Protein AF-A0A381WKK5-F1 (afdb_monomer_lite)

InterPro domains:
  IPR011834 Alpha-glucan phosphorylase [TIGR02094] (1-290)
  IPR052182 Glycogen_Maltodextrin_Phosphorylase [PTHR42655] (1-289)

Secondary structure (DSSP, 8-state):
--EEEE--SS-S-EEEE-TT--EEEE-PPP--TTTSEEEEEEEEEEETTEEEEEEEEEEEEE-TTS-EEEEEEEE--STTS-HHHHGGGTSTT-S-HHHHHHHHHHHHHHHHHHHHHTT-TT---EEEESGGGTTHHHHHHHHTTT-HHHHHHHEEEE----SGGGS-EEEHHHHHHHHTTSS-TT---HHHHHHSEEEHHHHHHHT-SEEEESSHHHHHHHHHH-TTS-EEE------HHHHS-HHHHHHHHHH-TTTTT-GGGGGGGGGS-HHHHHHHHHHHHHHHHT-

Organism: NCBI:txid408172

Sequence (291 aa):
MCAITLLYREGYFKQRIDEEGIQTETYPRFDPYPLLKKLDVRFTLRLRARDVWIQVYRFDYVGHGGHAVPIYFLDTDVEENIKDDRIISQRLYSGNKDHRILQEAILGFGGTKLLDELGQNDIKKYHMNEGHCSFLVLNLLEKFNNDIEKVKSLCHFTTHTPVPAGHDHFSENRVKKLLRGLLPEDLKLPSLVQNGRLHMTELGLYFSRTANGVSALHGDVAQDQFPWSNIDFITNGVHHSYWMGSPFKRVYDQYIPDWRTNPESLLRIDDIADDVIWNAHQERKRYLLGY

Foldseek 3Di:
DAAEAAQAQQEAWDWDADPVRDIDTHRHGDDCPPQWAWDPDKDWACWQNDTQIWTKIWHWDQAPVRDTHIYIHIASLDPVDDPVSRCLRHYDPDDDLLSLLSVLCCQQVVVVVVCVSVVVPPQQADEAEALSNLLVLLVVCVVVVNPLVVQQRRYEYEDADLDPVPWDKDQLVSNCNTNVPSDDPPDDFPCCVPPNMDTRRSSRQSSHNAYEYQDQVRQVSVCVVCVVGRYYYDHDDDQCVVPDDPLVVVVCVVVPVCCNPDVVSCVCVVVDDPVSVVVSVVVVVVVVVVD

Radius of gyration: 22.37 Å; chains: 1; bounding box: 53×46×57 Å

Structure (mmCIF, N/CA/C/O backbone):
data_AF-A0A381WKK5-F1
#
_entry.id   AF-A0A381WKK5-F1
#
loop_
_atom_site.group_PDB
_atom_site.id
_atom_site.type_symbol
_atom_site.label_atom_id
_atom_site.label_alt_id
_atom_site.label_comp_id
_atom_site.label_asym_id
_atom_site.label_entity_id
_atom_site.label_seq_id
_atom_site.pdbx_PDB_ins_code
_atom_site.Cartn_x
_atom_site.Cartn_y
_atom_site.Cartn_z
_atom_site.occupancy
_atom_site.B_iso_or_equiv
_atom_site.auth_seq_id
_atom_site.auth_comp_id
_atom_site.auth_asym_id
_atom_site.auth_atom_id
_atom_site.pdbx_PDB_model_num
ATOM 1 N N . MET A 1 1 ? 8.423 -5.204 12.051 1.00 91.75 1 MET A N 1
ATOM 2 C CA . MET A 1 1 ? 7.580 -4.897 10.874 1.00 91.75 1 MET A CA 1
ATOM 3 C C . MET A 1 1 ? 7.760 -3.427 10.544 1.00 91.75 1 MET A C 1
ATOM 5 O O . MET A 1 1 ? 7.877 -2.643 11.474 1.00 91.75 1 MET A O 1
ATOM 9 N N . CYS A 1 2 ? 7.799 -3.064 9.268 1.00 96.38 2 CYS A N 1
ATOM 10 C CA . CYS A 1 2 ? 7.767 -1.679 8.801 1.00 96.38 2 CYS A CA 1
ATOM 11 C C . CYS A 1 2 ? 6.865 -1.593 7.568 1.00 96.38 2 CYS A C 1
ATOM 13 O O . CYS A 1 2 ? 6.675 -2.601 6.887 1.00 96.38 2 CYS A O 1
ATOM 15 N N . ALA A 1 3 ? 6.342 -0.407 7.274 1.00 98.00 3 ALA A N 1
ATOM 16 C CA . ALA A 1 3 ? 5.600 -0.141 6.045 1.00 98.00 3 ALA A CA 1
ATOM 17 C C . ALA A 1 3 ? 6.361 0.862 5.175 1.00 98.00 3 ALA A C 1
ATOM 19 O O . ALA A 1 3 ? 7.076 1.719 5.694 1.00 98.00 3 ALA A O 1
ATOM 20 N N . ILE A 1 4 ? 6.206 0.753 3.858 1.00 98.62 4 ILE A N 1
ATOM 21 C CA . ILE A 1 4 ? 6.798 1.669 2.882 1.00 98.62 4 ILE A CA 1
ATOM 22 C C . ILE A 1 4 ? 5.702 2.071 1.900 1.00 98.62 4 ILE A C 1
ATOM 24 O O . ILE A 1 4 ? 4.943 1.224 1.438 1.00 98.62 4 ILE A O 1
ATOM 28 N N . THR A 1 5 ? 5.605 3.361 1.602 1.00 98.38 5 THR A N 1
ATOM 29 C CA . THR A 1 5 ? 4.637 3.915 0.651 1.00 98.38 5 THR A CA 1
ATOM 30 C C . THR A 1 5 ? 5.205 5.157 -0.040 1.00 98.38 5 THR A C 1
ATOM 32 O O . THR A 1 5 ? 6.283 5.635 0.315 1.00 98.38 5 THR A O 1
ATOM 35 N N . LEU A 1 6 ? 4.495 5.695 -1.030 1.00 98.38 6 LEU A N 1
ATOM 36 C CA . LEU A 1 6 ? 4.815 6.995 -1.623 1.00 98.38 6 LEU A CA 1
ATOM 37 C C . LEU A 1 6 ? 4.246 8.134 -0.766 1.00 98.38 6 LEU A C 1
ATOM 39 O O . LEU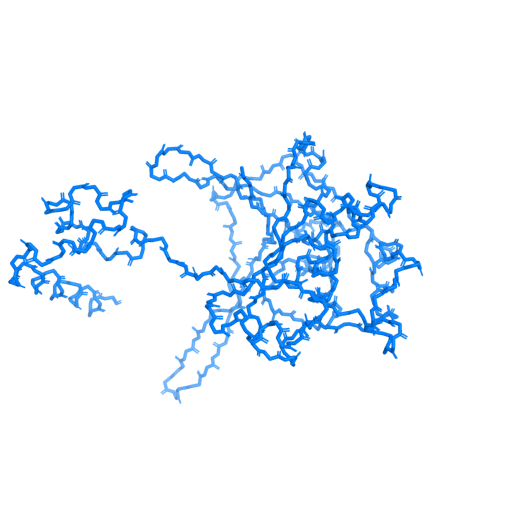 A 1 6 ? 3.156 8.020 -0.199 1.00 98.38 6 LEU A O 1
ATOM 43 N N . LEU A 1 7 ? 4.958 9.260 -0.699 1.00 98.19 7 LEU A N 1
ATOM 44 C CA . LEU A 1 7 ? 4.451 10.485 -0.083 1.00 98.19 7 LEU A CA 1
ATOM 45 C C . LEU A 1 7 ? 3.597 11.277 -1.079 1.00 98.19 7 LEU A C 1
ATOM 47 O O . LEU A 1 7 ? 4.102 12.197 -1.713 1.00 98.19 7 LEU A O 1
ATOM 51 N N . TYR A 1 8 ? 2.306 10.960 -1.192 1.00 97.62 8 TYR A N 1
ATOM 52 C CA . TYR A 1 8 ? 1.396 11.721 -2.054 1.00 97.62 8 TYR A CA 1
ATOM 53 C C . TYR A 1 8 ? 1.145 13.135 -1.526 1.00 97.62 8 TYR A C 1
ATOM 55 O O . TYR A 1 8 ? 0.354 13.332 -0.603 1.00 97.62 8 TYR A O 1
ATOM 63 N N . ARG A 1 9 ? 1.800 14.129 -2.134 1.00 95.25 9 ARG A N 1
ATOM 64 C CA . ARG A 1 9 ? 1.702 15.540 -1.727 1.00 95.25 9 ARG A CA 1
ATOM 65 C C . ARG A 1 9 ? 0.321 16.152 -1.937 1.00 95.25 9 ARG A C 1
ATOM 67 O O . ARG A 1 9 ? 0.022 17.119 -1.264 1.00 95.25 9 ARG A O 1
ATOM 74 N N . GLU A 1 10 ? -0.513 15.639 -2.829 1.00 96.25 10 GLU A N 1
ATOM 75 C CA . GLU A 1 10 ? -1.844 16.192 -3.142 1.00 96.25 10 GLU A CA 1
ATOM 76 C C . GLU A 1 10 ? -2.980 15.177 -2.932 1.00 96.25 10 GLU A C 1
ATOM 78 O O . GLU A 1 10 ? -4.141 15.467 -3.221 1.00 96.25 10 GLU A O 1
ATOM 83 N N . GLY A 1 11 ? -2.666 13.989 -2.401 1.00 94.75 11 GLY A N 1
ATOM 84 C CA . GLY A 1 11 ? -3.645 12.920 -2.201 1.00 94.75 11 GLY A CA 1
ATOM 85 C C . GLY A 1 11 ? -4.326 12.502 -3.509 1.00 94.75 11 GLY A C 1
ATOM 86 O O . GLY A 1 11 ? -3.672 12.437 -4.551 1.00 94.75 11 GLY A O 1
ATOM 87 N N . TYR A 1 12 ? -5.624 12.185 -3.438 1.00 94.44 12 TYR A N 1
ATOM 88 C CA . TYR A 1 12 ? -6.448 11.904 -4.619 1.00 94.44 12 TYR A CA 1
ATOM 89 C C . TYR A 1 12 ? -7.045 13.203 -5.171 1.00 94.44 12 TYR A C 1
ATOM 91 O O . TYR A 1 12 ? -6.512 13.758 -6.122 1.00 94.44 12 TYR A O 1
ATOM 99 N N . PHE A 1 13 ? -8.085 13.730 -4.527 1.00 94.81 13 PHE A N 1
ATOM 100 C CA . PHE A 1 13 ? -8.564 15.104 -4.679 1.00 94.81 13 PHE A CA 1
ATOM 101 C C . PHE A 1 13 ? -9.466 15.461 -3.491 1.00 94.81 13 PHE A C 1
ATOM 103 O O . PHE A 1 13 ? -9.978 14.584 -2.790 1.00 94.81 13 PHE A O 1
ATOM 110 N N . LYS A 1 14 ? -9.693 16.757 -3.270 1.00 95.62 14 LYS A N 1
ATOM 111 C CA . LYS A 1 14 ? -10.758 17.265 -2.404 1.00 95.62 14 LYS A CA 1
ATOM 112 C C . LYS A 1 14 ? -11.977 17.591 -3.261 1.00 95.62 14 LYS A C 1
ATOM 114 O O . LYS A 1 14 ? -11.916 18.467 -4.127 1.00 95.62 14 LYS A O 1
ATOM 119 N N . GLN A 1 15 ? -13.062 16.873 -2.992 1.00 97.06 15 GLN A N 1
ATOM 120 C CA . GLN A 1 15 ? -14.348 17.036 -3.659 1.00 97.06 15 GLN A CA 1
ATOM 121 C C . GLN A 1 15 ? -15.040 18.314 -3.172 1.00 97.06 15 GLN A C 1
ATOM 123 O O . GLN A 1 15 ? -15.083 18.590 -1.970 1.00 97.06 15 GLN A O 1
ATOM 128 N N . ARG A 1 16 ? -15.609 19.071 -4.106 1.00 97.00 16 ARG A N 1
ATOM 129 C CA . ARG A 1 16 ? -16.586 20.128 -3.842 1.00 97.00 16 ARG A CA 1
ATOM 130 C C . ARG A 1 16 ? -17.806 19.875 -4.716 1.00 97.00 16 ARG A C 1
ATOM 132 O O . ARG A 1 16 ? -17.651 19.569 -5.891 1.00 97.00 16 ARG A O 1
ATOM 139 N N . ILE A 1 17 ? -18.989 20.020 -4.139 1.00 97.50 17 ILE A N 1
ATOM 140 C CA . ILE A 1 17 ? -20.267 19.968 -4.850 1.00 97.50 17 ILE A CA 1
ATOM 141 C C . ILE A 1 17 ? -20.889 21.357 -4.703 1.00 97.50 17 ILE A C 1
ATOM 143 O O . ILE A 1 17 ? -20.914 21.886 -3.589 1.00 97.50 17 ILE A O 1
ATOM 147 N N . ASP A 1 18 ? -21.265 21.986 -5.813 1.00 96.56 18 ASP A N 1
ATOM 148 C CA . ASP A 1 18 ? -21.942 23.288 -5.806 1.00 96.56 18 ASP A CA 1
ATOM 149 C C . ASP A 1 18 ? -23.468 23.157 -5.660 1.00 96.56 18 ASP A C 1
ATOM 151 O O . ASP A 1 18 ? -23.998 22.071 -5.415 1.00 96.56 18 ASP A O 1
ATOM 155 N N . GLU A 1 19 ? -24.171 24.289 -5.725 1.00 97.31 19 GLU A N 1
ATOM 156 C CA . GLU A 1 19 ? -25.619 24.375 -5.500 1.00 97.31 19 GLU A CA 1
ATOM 157 C C . GLU A 1 19 ? -26.415 23.646 -6.594 1.00 97.31 19 GLU A C 1
ATOM 159 O O . GLU A 1 19 ? -27.510 23.143 -6.341 1.00 97.31 19 GLU A O 1
ATOM 164 N N . GLU A 1 20 ? -25.836 23.519 -7.787 1.00 97.31 20 GLU A N 1
ATOM 165 C CA . GLU A 1 20 ? -26.371 22.779 -8.925 1.00 97.31 20 GLU A CA 1
ATOM 166 C C . GLU A 1 20 ? -26.065 21.272 -8.862 1.00 97.31 20 GLU A C 1
ATOM 168 O O . GLU A 1 20 ? -26.514 20.507 -9.720 1.00 97.31 20 GLU A O 1
ATOM 173 N N . GLY A 1 21 ? -25.317 20.821 -7.849 1.00 97.06 21 GLY A N 1
ATOM 174 C CA . GLY A 1 21 ? -24.917 19.425 -7.690 1.00 97.06 21 GLY A CA 1
ATOM 175 C C . GLY A 1 21 ? -23.733 19.018 -8.570 1.00 97.06 21 GLY A C 1
ATOM 176 O O . GLY A 1 21 ? -23.464 17.823 -8.720 1.00 97.06 21 GLY A O 1
ATOM 177 N N . ILE A 1 22 ? -23.011 19.976 -9.155 1.00 97.69 22 ILE A N 1
ATOM 178 C CA . ILE A 1 22 ? -21.847 19.712 -9.994 1.00 97.69 22 ILE A CA 1
ATOM 179 C C . ILE A 1 22 ? -20.621 19.479 -9.116 1.00 97.69 22 ILE A C 1
ATOM 181 O O . ILE A 1 22 ? -20.249 20.282 -8.256 1.00 97.69 22 ILE A O 1
ATOM 185 N N . GLN A 1 23 ? -19.955 18.350 -9.358 1.00 98.00 23 GLN A N 1
ATOM 186 C CA . GLN A 1 23 ? -18.691 18.037 -8.710 1.00 98.00 23 GLN A CA 1
ATOM 187 C C . GLN A 1 23 ? -17.540 18.820 -9.348 1.00 98.00 23 GLN A C 1
ATOM 189 O O . GLN A 1 23 ? -17.343 18.812 -10.562 1.00 98.00 23 GLN A O 1
ATOM 194 N N . THR A 1 24 ? -16.708 19.403 -8.494 1.00 97.19 24 THR A N 1
ATOM 195 C CA . THR A 1 24 ? -15.418 19.998 -8.837 1.00 97.19 24 THR A CA 1
ATOM 196 C C . THR A 1 24 ? -14.320 19.446 -7.934 1.00 97.19 24 THR A C 1
ATOM 198 O O . THR A 1 24 ? -14.563 18.996 -6.809 1.00 97.19 24 THR A O 1
ATOM 201 N N . GLU A 1 25 ? -13.093 19.462 -8.445 1.00 96.50 25 GLU A N 1
ATOM 202 C CA . GLU A 1 25 ? -11.928 18.870 -7.795 1.00 96.50 25 GLU A CA 1
ATOM 203 C C . GLU A 1 25 ? -10.898 19.944 -7.466 1.00 96.50 25 GLU A C 1
ATOM 205 O O . GLU A 1 25 ? -10.577 20.808 -8.284 1.00 96.50 25 GLU A O 1
ATOM 210 N N . THR A 1 26 ? -10.336 19.860 -6.266 1.00 96.00 26 THR A N 1
ATOM 211 C CA . THR A 1 26 ? -9.163 20.644 -5.873 1.00 96.00 26 THR A CA 1
ATOM 212 C C . THR A 1 26 ? -8.078 19.716 -5.348 1.00 96.00 26 THR A C 1
ATOM 214 O O . THR A 1 26 ? -8.368 18.646 -4.818 1.00 96.00 26 THR A O 1
ATOM 217 N N . TYR A 1 27 ? -6.820 20.127 -5.482 1.00 95.88 27 TYR A N 1
ATOM 218 C CA . TYR A 1 27 ? -5.655 19.311 -5.135 1.00 95.88 27 TYR A CA 1
ATOM 219 C C . TYR A 1 27 ? -4.830 20.028 -4.058 1.00 95.88 27 TYR A C 1
ATOM 221 O O . TYR A 1 27 ? -3.773 20.586 -4.357 1.00 95.88 27 TYR A O 1
ATOM 229 N N . PRO A 1 28 ? -5.347 20.130 -2.817 1.00 95.31 28 PRO A N 1
ATOM 230 C CA . PRO A 1 28 ? -4.628 20.793 -1.742 1.00 95.31 28 PRO A CA 1
ATOM 231 C C . PRO A 1 28 ? -3.348 20.025 -1.420 1.00 95.31 28 PRO A C 1
ATOM 233 O O . PRO A 1 28 ? -3.351 18.801 -1.291 1.00 95.31 28 PRO A O 1
ATOM 236 N N . ARG A 1 29 ? -2.253 20.765 -1.262 1.00 95.12 29 ARG A N 1
ATOM 237 C CA . ARG A 1 29 ? -0.952 20.183 -0.959 1.00 95.12 29 ARG A CA 1
ATOM 238 C C . ARG A 1 29 ? -0.816 19.902 0.541 1.00 95.12 29 ARG A C 1
ATOM 240 O O . ARG A 1 29 ? -1.012 20.794 1.361 1.00 95.12 29 ARG A O 1
ATOM 247 N N . PHE A 1 30 ? -0.451 18.676 0.887 1.00 94.06 30 PHE A N 1
ATOM 248 C CA . PHE A 1 30 ? -0.086 18.217 2.217 1.00 94.06 30 PHE A CA 1
ATOM 249 C C . PHE A 1 30 ? 1.344 18.651 2.565 1.00 94.06 30 PHE A C 1
ATOM 251 O O . PHE A 1 30 ? 2.312 18.305 1.871 1.00 94.06 30 PHE A O 1
ATOM 258 N N . ASP A 1 31 ? 1.473 19.398 3.661 1.00 93.62 31 ASP A N 1
ATOM 259 C CA . ASP A 1 31 ? 2.757 19.647 4.305 1.00 93.62 31 ASP A CA 1
ATOM 260 C C . ASP A 1 31 ? 3.042 18.524 5.322 1.00 93.62 31 ASP A C 1
ATOM 262 O O . ASP A 1 31 ? 2.299 18.377 6.294 1.00 93.62 31 ASP A O 1
ATOM 266 N N . PRO A 1 32 ? 4.087 17.704 5.115 1.00 93.69 32 PRO A N 1
ATOM 267 C CA . PRO A 1 32 ? 4.456 16.643 6.030 1.00 93.69 32 PRO A CA 1
ATOM 268 C C . PRO A 1 32 ? 4.996 17.173 7.354 1.00 93.69 32 PRO A C 1
ATOM 270 O O . PRO A 1 32 ? 5.038 16.401 8.303 1.00 93.69 32 PRO A O 1
ATOM 273 N N . TYR A 1 33 ? 5.423 18.434 7.461 1.00 92.75 33 TYR A N 1
ATOM 274 C CA . TYR A 1 33 ? 5.889 18.986 8.730 1.00 92.75 33 TYR A CA 1
ATOM 275 C C . TYR A 1 33 ? 4.714 19.497 9.588 1.00 92.75 33 TYR A C 1
ATOM 277 O O . TYR A 1 33 ? 3.807 20.136 9.060 1.00 92.75 33 TYR A O 1
ATOM 285 N N . PRO A 1 34 ? 4.707 19.265 10.918 1.00 94.44 34 PRO A N 1
ATOM 286 C CA . PRO A 1 34 ? 5.673 18.502 11.720 1.00 94.44 34 PRO A CA 1
ATOM 287 C C . PRO A 1 34 ? 5.348 17.001 11.841 1.00 94.44 34 PRO A C 1
ATOM 289 O O . PRO A 1 34 ? 5.994 16.305 12.621 1.00 94.44 34 PRO A O 1
ATOM 292 N N . LEU A 1 35 ? 4.341 16.499 11.119 1.00 95.94 35 LEU A N 1
ATOM 293 C CA . LEU A 1 35 ? 3.811 15.144 11.295 1.00 95.94 35 LEU A CA 1
ATOM 294 C C . LEU A 1 35 ? 4.820 14.034 10.954 1.00 95.94 35 LEU A C 1
ATOM 296 O O . LEU A 1 35 ? 4.910 13.043 11.676 1.00 95.94 35 LEU A O 1
ATOM 300 N N . LEU A 1 36 ? 5.559 14.179 9.855 1.00 97.94 36 LEU A N 1
ATOM 301 C CA . LEU A 1 36 ? 6.551 13.215 9.390 1.00 97.94 36 LEU A CA 1
ATOM 302 C C . LEU A 1 36 ? 7.965 13.735 9.659 1.00 97.94 36 LEU A C 1
ATOM 304 O O . LEU A 1 36 ? 8.320 14.863 9.312 1.00 97.94 36 LEU A O 1
ATOM 308 N N . LYS A 1 37 ? 8.823 12.866 10.194 1.00 97.88 37 LYS A N 1
ATOM 309 C CA . LYS A 1 37 ? 10.249 13.141 10.362 1.00 97.88 37 LYS A CA 1
ATOM 310 C C . LYS A 1 37 ? 10.970 12.967 9.026 1.00 97.88 37 LYS A C 1
ATOM 312 O O . LYS A 1 37 ? 11.040 11.854 8.508 1.00 97.88 37 LYS A O 1
ATOM 317 N N . LYS A 1 38 ? 11.563 14.038 8.493 1.00 98.00 38 LYS A N 1
ATOM 318 C CA . LYS A 1 38 ? 12.510 13.946 7.370 1.00 98.00 38 LYS A CA 1
ATOM 319 C C . LYS A 1 38 ? 13.766 13.200 7.834 1.00 98.00 38 LYS A C 1
ATOM 321 O O . LYS A 1 38 ? 14.355 13.576 8.848 1.00 98.00 38 LYS A O 1
ATOM 326 N N . LEU A 1 39 ? 14.152 12.134 7.137 1.00 98.12 39 LEU A N 1
ATOM 327 C CA . LEU A 1 39 ? 15.376 11.388 7.440 1.00 98.12 39 LEU A CA 1
ATOM 328 C C . LEU A 1 39 ? 16.561 11.950 6.654 1.00 98.12 39 LEU A C 1
ATOM 330 O O . LEU A 1 39 ? 16.389 12.449 5.543 1.00 98.12 39 LEU A O 1
ATOM 334 N N . ASP A 1 40 ? 17.769 11.794 7.190 1.00 97.12 40 ASP A N 1
ATOM 335 C CA . ASP A 1 40 ? 19.015 12.040 6.451 1.00 97.12 40 ASP A CA 1
ATOM 336 C C . ASP A 1 40 ? 19.370 10.834 5.562 1.00 97.12 40 ASP A C 1
ATOM 338 O O . ASP A 1 40 ? 20.462 10.280 5.601 1.00 97.12 40 ASP A O 1
ATOM 342 N N . VAL A 1 41 ? 18.369 10.351 4.824 1.00 97.56 41 VAL A N 1
ATOM 343 C CA . VAL A 1 41 ? 18.481 9.250 3.869 1.00 97.56 41 VAL A CA 1
ATOM 344 C C . VAL A 1 41 ? 17.871 9.733 2.568 1.00 97.56 41 VAL A C 1
ATOM 346 O O . VAL A 1 41 ? 16.691 10.100 2.511 1.00 97.56 41 VAL A O 1
ATOM 349 N N . ARG A 1 42 ? 18.698 9.735 1.529 1.00 97.44 42 ARG A N 1
ATOM 350 C CA . ARG A 1 42 ? 18.325 10.075 0.162 1.00 97.44 42 ARG A CA 1
ATOM 351 C C . ARG A 1 42 ? 19.112 9.205 -0.798 1.00 97.44 42 ARG A C 1
ATOM 353 O O . ARG A 1 42 ? 20.274 8.901 -0.548 1.00 97.44 42 ARG A O 1
ATOM 360 N N . PHE A 1 43 ? 18.492 8.839 -1.903 1.00 98.44 43 PHE A N 1
ATOM 361 C CA . PHE A 1 43 ? 19.125 8.015 -2.923 1.00 98.44 43 PHE A CA 1
ATOM 362 C C . PHE A 1 43 ? 18.482 8.271 -4.280 1.00 98.44 43 PHE A C 1
ATOM 364 O O . PHE A 1 43 ? 17.469 8.965 -4.381 1.00 98.44 43 PHE A O 1
ATOM 371 N N . THR A 1 44 ? 19.072 7.708 -5.328 1.00 98.12 44 THR A N 1
ATOM 372 C CA . THR A 1 44 ? 18.550 7.814 -6.687 1.00 98.12 44 THR A CA 1
ATOM 373 C C . THR A 1 44 ? 18.110 6.462 -7.233 1.00 98.12 44 THR A C 1
ATOM 375 O O . THR A 1 44 ? 18.654 5.413 -6.876 1.00 98.12 44 THR A O 1
ATOM 378 N N . LEU A 1 45 ? 17.130 6.501 -8.134 1.00 97.44 45 LEU A N 1
ATOM 379 C CA . LEU A 1 45 ? 16.840 5.418 -9.070 1.00 97.44 45 LEU A CA 1
ATOM 380 C C . LEU A 1 45 ? 17.054 5.913 -10.497 1.00 97.44 45 LEU A C 1
ATOM 382 O O . LEU A 1 45 ? 16.592 6.997 -10.863 1.00 97.44 45 LEU A O 1
ATOM 386 N N . ARG A 1 46 ? 17.727 5.105 -11.319 1.00 95.94 46 ARG A N 1
ATOM 387 C CA . ARG A 1 46 ? 17.895 5.399 -12.742 1.00 95.94 46 ARG A CA 1
ATOM 388 C C . ARG A 1 46 ? 16.600 5.062 -13.474 1.00 95.94 46 ARG A C 1
ATOM 390 O O . ARG A 1 46 ? 16.356 3.910 -13.806 1.00 95.94 46 ARG A O 1
ATOM 397 N N . LEU A 1 47 ? 15.770 6.068 -13.732 1.00 96.62 47 LEU A N 1
ATOM 398 C CA . LEU A 1 47 ? 14.505 5.914 -14.450 1.00 96.62 47 LEU A CA 1
ATOM 399 C C . LEU A 1 47 ? 14.533 6.757 -15.721 1.00 96.62 47 LEU A C 1
ATOM 401 O O . LEU A 1 47 ? 14.981 7.905 -15.742 1.00 96.62 47 LEU A O 1
ATOM 405 N N . ARG A 1 48 ? 14.018 6.202 -16.816 1.00 94.19 48 ARG A N 1
ATOM 406 C CA . ARG A 1 48 ? 14.198 6.733 -18.170 1.00 94.19 48 ARG A CA 1
ATOM 407 C C . ARG A 1 48 ? 15.701 6.877 -18.424 1.00 94.19 48 ARG A C 1
ATOM 409 O O . ARG A 1 48 ? 16.424 5.901 -18.351 1.00 94.19 48 ARG A O 1
ATOM 416 N N . ALA A 1 49 ? 16.197 8.069 -18.731 1.00 92.62 49 ALA A N 1
ATOM 417 C CA . ALA A 1 49 ? 17.614 8.302 -19.017 1.00 92.62 49 ALA A CA 1
ATOM 418 C C . ALA A 1 49 ? 18.297 9.196 -17.969 1.00 92.62 49 ALA A C 1
ATOM 420 O O . ALA A 1 49 ? 19.276 9.863 -18.296 1.00 92.62 49 ALA A O 1
ATOM 421 N N . ARG A 1 50 ? 17.765 9.262 -16.744 1.00 95.19 50 ARG A N 1
ATOM 422 C CA . ARG A 1 50 ? 18.248 10.165 -15.692 1.00 95.19 50 ARG A CA 1
ATOM 423 C C . ARG A 1 50 ? 18.051 9.578 -14.302 1.00 95.19 50 ARG A C 1
ATOM 425 O O . ARG A 1 50 ? 17.314 8.611 -14.127 1.00 95.19 50 ARG A O 1
ATOM 432 N N . ASP A 1 51 ? 18.728 10.179 -13.339 1.00 97.56 51 ASP A N 1
ATOM 433 C CA . ASP A 1 51 ? 18.603 9.817 -11.936 1.00 97.56 51 ASP A CA 1
ATOM 434 C C . ASP A 1 51 ? 17.427 10.585 -11.339 1.00 97.56 51 ASP A C 1
ATOM 436 O O . ASP A 1 51 ? 17.352 11.805 -11.471 1.00 97.56 51 ASP A O 1
ATOM 440 N N . VAL A 1 52 ? 16.502 9.858 -10.716 1.00 98.44 52 VAL A N 1
ATOM 441 C CA . VAL A 1 52 ? 15.388 10.427 -9.958 1.00 98.44 52 VAL A CA 1
ATOM 442 C C . VAL A 1 52 ? 15.751 10.350 -8.485 1.00 98.44 52 VAL A C 1
ATOM 444 O O . VAL A 1 52 ? 15.897 9.253 -7.945 1.00 98.44 52 VAL A O 1
ATOM 447 N N . TRP A 1 53 ? 15.914 11.506 -7.850 1.00 98.69 53 TRP A N 1
ATOM 448 C CA . TRP A 1 53 ? 16.170 11.628 -6.419 1.00 98.69 53 TRP A CA 1
ATOM 449 C C . TRP A 1 53 ? 14.929 11.288 -5.601 1.00 98.69 53 TRP A C 1
ATOM 451 O O . TRP A 1 53 ? 13.811 11.656 -5.957 1.00 98.69 53 TRP A O 1
ATOM 461 N N . ILE A 1 54 ? 15.136 10.587 -4.493 1.00 98.75 54 ILE A N 1
ATOM 462 C CA . ILE A 1 54 ? 14.085 10.178 -3.569 1.00 98.75 54 ILE A CA 1
ATOM 463 C C . ILE A 1 54 ? 14.513 10.591 -2.164 1.00 98.75 54 ILE A C 1
ATOM 465 O O . ILE A 1 54 ? 15.554 10.159 -1.666 1.00 98.75 54 ILE A O 1
ATOM 469 N N . GLN A 1 55 ? 13.698 11.427 -1.527 1.00 98.50 55 GLN A N 1
ATOM 470 C CA . GLN A 1 55 ? 13.805 11.784 -0.118 1.00 98.50 55 GLN A CA 1
ATOM 471 C C . GLN A 1 55 ? 12.911 10.870 0.717 1.00 98.50 55 GLN A C 1
ATOM 473 O O . GLN A 1 55 ? 11.781 10.567 0.340 1.00 98.50 55 GLN A O 1
ATOM 478 N N . VAL A 1 56 ? 13.398 10.481 1.894 1.00 98.69 56 VAL A N 1
ATOM 479 C CA . VAL A 1 56 ? 12.665 9.605 2.808 1.00 98.69 56 VAL A CA 1
ATOM 480 C C . VAL A 1 56 ? 12.113 10.394 3.991 1.00 98.69 56 VAL A C 1
ATOM 482 O O . VAL A 1 56 ? 12.830 11.163 4.640 1.00 98.69 56 VAL A O 1
ATOM 485 N N . TYR A 1 57 ? 10.843 10.160 4.300 1.00 98.62 57 TYR A N 1
ATOM 486 C CA . TYR A 1 57 ? 10.186 10.604 5.525 1.00 98.62 57 TYR A CA 1
ATOM 487 C C . TYR A 1 57 ? 9.756 9.396 6.359 1.00 98.62 57 TYR A C 1
ATOM 489 O O . TYR A 1 57 ? 9.531 8.313 5.822 1.00 98.62 57 TYR A O 1
ATOM 497 N N . ARG A 1 58 ? 9.633 9.572 7.676 1.00 98.38 58 ARG A N 1
ATOM 498 C CA . ARG A 1 58 ? 9.223 8.526 8.617 1.00 98.38 58 ARG A CA 1
ATOM 499 C C . ARG A 1 58 ? 8.131 9.019 9.553 1.00 98.38 58 ARG A C 1
ATOM 501 O O . ARG A 1 58 ? 8.224 10.116 10.097 1.00 98.38 58 ARG A O 1
ATOM 508 N N . PHE A 1 59 ? 7.154 8.160 9.799 1.00 98.19 59 PHE A N 1
ATOM 509 C CA . PHE A 1 59 ? 6.185 8.290 10.878 1.00 98.19 59 PHE A CA 1
ATOM 510 C C . PHE A 1 59 ? 6.192 7.019 11.718 1.00 98.19 59 PHE A C 1
ATOM 512 O O . PHE A 1 59 ? 6.137 5.921 11.172 1.00 98.19 59 PHE A O 1
ATOM 519 N N . ASP A 1 60 ? 6.270 7.163 13.036 1.00 97.31 60 ASP A N 1
ATOM 520 C CA . ASP A 1 60 ? 6.206 6.034 13.959 1.00 97.31 60 ASP A CA 1
ATOM 521 C C . ASP A 1 60 ? 4.780 5.913 14.495 1.00 97.31 60 ASP A C 1
ATOM 523 O O . ASP A 1 60 ? 4.354 6.698 15.342 1.00 97.31 60 ASP A O 1
ATOM 527 N N . TYR A 1 61 ? 4.029 4.930 13.992 1.00 95.06 61 TYR A N 1
ATOM 528 C CA . TYR A 1 61 ? 2.698 4.647 14.514 1.00 95.06 61 TYR A CA 1
ATOM 529 C C . TYR A 1 61 ? 2.819 3.817 15.790 1.00 95.06 61 TYR A C 1
ATOM 531 O O . TYR A 1 61 ? 3.271 2.672 15.751 1.00 95.06 61 TYR A O 1
ATOM 539 N N . VAL A 1 62 ? 2.414 4.390 16.921 1.00 94.19 62 VAL A N 1
ATOM 540 C CA . VAL A 1 62 ? 2.437 3.714 18.222 1.00 94.19 62 VAL A CA 1
ATOM 541 C C . VAL A 1 62 ? 1.086 3.045 18.459 1.00 94.19 62 VAL A C 1
ATOM 543 O O . VAL A 1 62 ? 0.066 3.716 18.611 1.00 94.19 62 VAL A O 1
ATOM 546 N N . GLY A 1 63 ? 1.079 1.712 18.471 1.00 89.00 63 GLY A N 1
ATOM 547 C CA . GLY A 1 63 ? -0.109 0.929 18.804 1.00 89.00 63 GLY A CA 1
ATOM 548 C C . GLY A 1 63 ? -0.470 1.021 20.291 1.00 89.00 63 GLY A C 1
ATOM 549 O O . GLY A 1 63 ? 0.310 1.502 21.109 1.00 89.00 63 GLY A O 1
ATOM 550 N N . HIS A 1 64 ? -1.639 0.492 20.668 1.00 84.50 64 HIS A N 1
ATOM 551 C CA . HIS A 1 64 ? -2.130 0.547 22.055 1.00 84.50 64 HIS A CA 1
ATOM 552 C C . HIS A 1 64 ? -1.156 -0.068 23.080 1.00 84.50 64 HIS A C 1
ATOM 554 O O . HIS A 1 64 ? -1.033 0.435 24.190 1.00 84.50 64 HIS A O 1
ATOM 560 N N . GLY A 1 65 ? -0.417 -1.114 22.695 1.00 86.50 65 GLY A N 1
ATOM 561 C CA . GLY A 1 65 ? 0.609 -1.746 23.535 1.00 86.50 65 GLY A CA 1
ATOM 562 C C . GLY A 1 65 ? 1.952 -1.003 23.596 1.00 86.50 65 GLY A C 1
ATOM 563 O O . GLY A 1 65 ? 2.931 -1.579 24.055 1.00 86.50 65 GLY A O 1
ATOM 564 N N . GLY A 1 66 ? 2.047 0.223 23.070 1.00 91.50 66 GLY A N 1
ATOM 565 C CA . GLY A 1 66 ? 3.279 1.024 23.060 1.00 91.50 66 GLY A CA 1
ATOM 566 C C . GLY A 1 66 ? 4.307 0.620 21.997 1.00 91.50 66 GLY A C 1
ATOM 567 O O . GLY A 1 66 ? 5.318 1.300 21.830 1.00 91.50 66 GLY A O 1
ATOM 568 N N . HIS A 1 67 ? 4.063 -0.456 21.244 1.00 93.38 67 HIS A N 1
ATOM 569 C CA . HIS A 1 67 ? 4.925 -0.850 20.133 1.00 93.38 67 HIS A CA 1
ATOM 570 C C . HIS A 1 67 ? 4.808 0.148 18.975 1.00 93.38 67 HIS A C 1
ATOM 572 O O . HIS A 1 67 ? 3.706 0.419 18.492 1.00 93.38 67 HIS A O 1
ATOM 578 N N . ALA A 1 68 ? 5.948 0.664 18.518 1.00 95.75 68 ALA A N 1
ATOM 579 C CA . ALA A 1 68 ? 6.032 1.575 17.386 1.00 95.75 68 ALA A CA 1
ATOM 580 C C . ALA A 1 68 ? 6.323 0.812 16.087 1.00 95.75 68 ALA A C 1
ATOM 582 O O . ALA A 1 68 ? 7.314 0.086 15.996 1.00 95.75 68 ALA A O 1
ATOM 583 N N . VAL A 1 69 ? 5.488 1.018 15.070 1.00 96.12 69 VAL A N 1
ATOM 584 C CA . VAL A 1 69 ? 5.711 0.521 13.709 1.00 96.12 69 VAL A CA 1
ATOM 585 C C . VAL A 1 69 ? 6.149 1.693 12.827 1.00 96.12 69 VAL A C 1
ATOM 587 O O . VAL A 1 69 ? 5.361 2.625 12.635 1.00 96.12 69 VAL A O 1
ATOM 590 N N . PRO A 1 70 ? 7.374 1.674 12.273 1.00 97.38 70 PRO A N 1
ATOM 591 C CA . PRO A 1 70 ? 7.819 2.718 11.365 1.00 97.38 70 PRO A CA 1
ATOM 592 C C . PRO A 1 70 ? 7.125 2.592 10.006 1.00 97.38 70 PRO A C 1
ATOM 594 O O . PRO A 1 70 ? 7.099 1.520 9.391 1.00 97.38 70 PRO A O 1
ATOM 597 N N . ILE A 1 71 ? 6.600 3.715 9.529 1.00 98.50 71 ILE A N 1
ATOM 598 C CA . ILE A 1 71 ? 6.043 3.905 8.193 1.00 98.50 71 ILE A CA 1
ATOM 599 C C . ILE A 1 71 ? 6.959 4.875 7.455 1.00 98.50 71 ILE A C 1
ATOM 601 O O . ILE A 1 71 ? 7.127 6.024 7.871 1.00 98.50 71 ILE A O 1
ATOM 605 N N . TYR A 1 72 ? 7.562 4.405 6.371 1.00 98.69 72 TYR A N 1
ATOM 606 C CA . TYR A 1 72 ? 8.430 5.195 5.514 1.00 98.69 72 TYR A CA 1
ATOM 607 C C . TYR A 1 72 ? 7.669 5.699 4.293 1.00 98.69 72 TYR A C 1
ATOM 609 O O . TYR A 1 72 ? 6.921 4.954 3.660 1.00 98.69 72 TYR A O 1
ATOM 617 N N . PHE A 1 73 ? 7.901 6.959 3.945 1.00 98.69 73 PHE A N 1
ATOM 618 C CA . PHE A 1 73 ? 7.314 7.602 2.780 1.00 98.69 73 PHE A CA 1
ATOM 619 C C . PHE A 1 73 ? 8.424 8.037 1.825 1.00 98.69 73 PHE A C 1
ATOM 621 O O . PHE A 1 73 ? 9.342 8.756 2.228 1.00 98.69 73 PHE A O 1
ATOM 628 N N . LEU A 1 74 ? 8.332 7.592 0.575 1.00 98.75 74 LEU A N 1
ATOM 629 C CA . LEU A 1 74 ? 9.252 7.925 -0.508 1.00 98.75 74 LEU A CA 1
ATOM 630 C C . LEU A 1 74 ? 8.718 9.131 -1.278 1.00 98.75 74 LEU A C 1
ATOM 632 O O . LEU A 1 74 ? 7.596 9.098 -1.785 1.00 98.75 74 LEU A O 1
ATOM 636 N N . ASP A 1 75 ? 9.518 10.187 -1.371 1.00 98.50 75 ASP A N 1
ATOM 637 C CA . ASP A 1 75 ? 9.126 11.438 -2.007 1.00 98.50 75 ASP A CA 1
ATOM 638 C C . ASP A 1 75 ? 10.088 11.829 -3.127 1.00 98.50 75 ASP A C 1
ATOM 640 O O . ASP A 1 75 ? 11.289 11.978 -2.903 1.00 98.50 75 ASP A O 1
ATOM 644 N N . THR A 1 76 ? 9.557 12.025 -4.331 1.00 98.50 76 THR A N 1
ATOM 645 C CA . THR A 1 76 ? 10.306 12.542 -5.480 1.00 98.50 76 THR A CA 1
ATOM 646 C C . THR A 1 76 ? 10.201 14.060 -5.606 1.00 98.50 76 THR A C 1
ATOM 648 O O . THR A 1 76 ? 10.880 14.642 -6.451 1.00 98.50 76 THR A O 1
ATOM 651 N N . ASP A 1 77 ? 9.367 14.733 -4.809 1.00 97.38 77 ASP A N 1
ATOM 652 C CA . ASP A 1 77 ? 9.172 16.182 -4.883 1.00 97.38 77 ASP A CA 1
ATOM 653 C C . ASP A 1 77 ? 10.294 16.963 -4.173 1.00 97.38 77 ASP A C 1
ATOM 655 O O . ASP A 1 77 ? 10.099 17.619 -3.147 1.00 97.38 77 ASP A O 1
ATOM 659 N N . VAL A 1 78 ? 11.492 16.869 -4.749 1.00 97.06 78 VAL A N 1
ATOM 660 C CA . VAL A 1 78 ? 12.728 17.520 -4.300 1.00 97.06 78 VAL A CA 1
ATOM 661 C C . VAL A 1 78 ? 13.303 18.422 -5.393 1.00 97.06 78 VAL A C 1
ATOM 663 O O . VAL A 1 78 ? 12.972 18.278 -6.571 1.00 97.06 78 VAL A O 1
ATOM 666 N N . GLU A 1 79 ? 14.144 19.381 -5.014 1.00 97.25 79 GLU A N 1
ATOM 667 C CA . GLU A 1 79 ? 14.667 20.407 -5.929 1.00 97.25 79 GLU A CA 1
ATOM 668 C C . GLU A 1 79 ? 15.627 19.844 -6.982 1.00 97.25 79 GLU A C 1
ATOM 670 O O . GLU A 1 79 ? 15.695 20.369 -8.092 1.00 97.25 79 GLU A O 1
ATOM 675 N N . GLU A 1 80 ? 16.323 18.751 -6.666 1.00 97.94 80 GLU A N 1
ATOM 676 C CA . GLU A 1 80 ? 17.232 18.058 -7.579 1.00 97.94 80 GLU A CA 1
ATOM 677 C C . GLU A 1 80 ? 16.502 17.409 -8.765 1.00 97.94 80 GLU A C 1
ATOM 679 O O . GLU A 1 80 ? 17.104 17.144 -9.807 1.00 97.94 80 GLU A O 1
ATOM 684 N N . ASN A 1 81 ? 15.199 17.157 -8.618 1.00 98.38 81 ASN A N 1
ATOM 685 C CA . ASN A 1 81 ? 14.376 16.561 -9.655 1.00 98.38 81 ASN A CA 1
ATOM 686 C C . ASN A 1 81 ? 13.752 17.629 -10.555 1.00 98.38 81 ASN A C 1
ATOM 688 O O . ASN A 1 81 ? 13.222 18.649 -10.108 1.00 98.38 81 ASN A O 1
ATOM 692 N N . ILE A 1 82 ? 13.715 17.348 -11.858 1.00 97.56 82 ILE A N 1
ATOM 693 C CA . ILE A 1 82 ? 12.930 18.160 -12.789 1.00 97.56 82 ILE A CA 1
ATOM 694 C C . ILE A 1 82 ? 11.429 18.001 -12.507 1.00 97.56 82 ILE A C 1
ATOM 696 O O . ILE A 1 82 ? 11.001 17.021 -11.899 1.00 97.56 82 ILE A O 1
ATOM 700 N N . LYS A 1 83 ? 10.607 18.931 -13.007 1.00 96.19 83 LYS A N 1
ATOM 701 C CA . LYS A 1 83 ? 9.148 18.931 -12.778 1.00 96.19 83 LYS A CA 1
ATOM 702 C C . LYS A 1 83 ? 8.497 17.573 -13.062 1.00 96.19 83 LYS A C 1
ATOM 704 O O . LYS A 1 83 ? 7.798 17.059 -12.200 1.00 96.19 83 LYS A O 1
ATOM 709 N N . ASP A 1 84 ? 8.800 16.963 -14.207 1.00 95.62 84 ASP A N 1
ATOM 710 C CA . ASP A 1 84 ? 8.257 15.655 -14.612 1.00 95.62 84 ASP A CA 1
ATOM 711 C C . ASP A 1 84 ? 8.583 14.504 -13.647 1.00 95.62 84 ASP A C 1
ATOM 713 O O . ASP A 1 84 ? 7.916 13.472 -13.666 1.00 95.62 84 ASP A O 1
ATOM 717 N N . ASP A 1 85 ? 9.631 14.650 -12.842 1.00 97.31 85 ASP A N 1
ATOM 718 C CA . ASP A 1 85 ? 10.096 13.629 -11.906 1.00 97.31 85 ASP A CA 1
ATOM 719 C C . ASP A 1 85 ? 9.537 13.915 -10.511 1.00 97.31 85 ASP A C 1
ATOM 721 O O . ASP A 1 85 ? 9.100 13.001 -9.821 1.00 97.31 85 ASP A O 1
ATOM 725 N N . ARG A 1 86 ? 9.432 15.199 -10.146 1.00 97.06 86 ARG A N 1
ATOM 726 C CA . ARG A 1 86 ? 8.768 15.652 -8.919 1.00 97.06 86 ARG A CA 1
ATOM 727 C C . ARG A 1 86 ? 7.318 15.203 -8.849 1.00 97.06 86 ARG A C 1
ATOM 729 O O . ARG A 1 86 ? 6.871 14.780 -7.787 1.00 97.06 86 ARG A O 1
ATOM 736 N N . ILE A 1 87 ? 6.605 15.238 -9.978 1.00 96.56 87 ILE A N 1
ATOM 737 C CA . ILE A 1 87 ? 5.188 14.870 -10.004 1.00 96.56 87 ILE A CA 1
ATOM 738 C C . ILE A 1 87 ? 4.927 13.383 -9.722 1.00 96.56 87 ILE A C 1
ATOM 740 O O . ILE A 1 87 ? 3.783 13.043 -9.435 1.00 96.56 87 ILE A O 1
ATOM 744 N N . ILE A 1 88 ? 5.936 12.495 -9.786 1.00 97.62 88 ILE A N 1
ATOM 745 C CA . ILE A 1 88 ? 5.755 11.041 -9.602 1.00 97.62 88 ILE A CA 1
ATOM 746 C C . ILE A 1 88 ? 5.080 10.741 -8.254 1.00 97.62 88 ILE A C 1
ATOM 748 O O . ILE A 1 88 ? 4.091 10.015 -8.217 1.00 97.62 88 ILE A O 1
ATOM 752 N N . SER A 1 89 ? 5.538 11.346 -7.158 1.00 96.75 89 SER A N 1
ATOM 753 C CA . SER A 1 89 ? 4.913 11.231 -5.832 1.00 96.75 89 SER A CA 1
ATOM 754 C C . SER A 1 89 ? 3.847 12.298 -5.555 1.00 96.75 89 SER A C 1
ATOM 756 O O . SER A 1 89 ? 3.456 12.479 -4.411 1.00 96.75 89 SER A O 1
ATOM 758 N N . GLN A 1 90 ? 3.343 13.048 -6.538 1.00 94.81 90 GLN A N 1
ATOM 759 C CA . GLN A 1 90 ? 2.445 14.168 -6.230 1.00 94.81 90 GLN A CA 1
ATOM 760 C C . GLN A 1 90 ? 1.010 13.711 -5.953 1.00 94.81 90 GLN A C 1
ATOM 762 O O . GLN A 1 90 ? 0.450 14.073 -4.921 1.00 94.81 90 GLN A O 1
ATOM 767 N N . ARG A 1 91 ? 0.415 12.899 -6.835 1.00 95.62 91 ARG A N 1
ATOM 768 C CA . ARG A 1 91 ? -1.010 12.523 -6.769 1.00 95.62 91 ARG A CA 1
ATOM 769 C C . ARG A 1 91 ? -1.225 11.016 -6.831 1.00 95.62 91 ARG A C 1
ATOM 771 O O . ARG A 1 91 ? -0.653 10.323 -7.676 1.00 95.62 91 ARG A O 1
ATOM 778 N N . LEU A 1 92 ? -2.113 10.537 -5.969 1.00 95.06 92 LEU A N 1
ATOM 779 C CA . LEU A 1 92 ? -2.556 9.151 -5.905 1.00 95.06 92 LEU A CA 1
ATOM 780 C C . LEU A 1 92 ? -3.451 8.827 -7.113 1.00 95.06 92 LEU A C 1
ATOM 782 O O . LEU A 1 92 ? -4.331 9.613 -7.449 1.00 95.06 92 LEU A O 1
ATOM 786 N N . TYR A 1 93 ? -3.235 7.670 -7.750 1.00 87.56 93 TYR A N 1
ATOM 787 C CA . TYR A 1 93 ? -4.026 7.179 -8.895 1.00 87.56 93 TYR A CA 1
ATOM 788 C C . TYR A 1 93 ? -4.212 8.204 -10.024 1.00 87.56 93 TYR A C 1
ATOM 790 O O . TYR A 1 93 ? -5.293 8.337 -10.595 1.00 87.56 93 TYR A O 1
A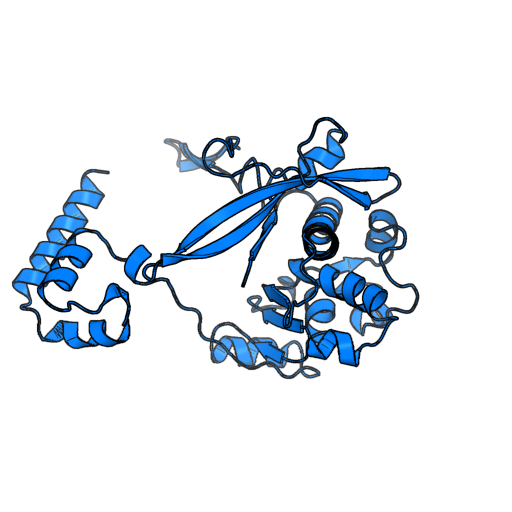TOM 798 N N . SER A 1 94 ? -3.149 8.941 -10.342 1.00 87.38 94 SER A N 1
ATOM 799 C CA . SER A 1 94 ? -3.180 9.990 -11.358 1.00 87.38 94 SER A CA 1
ATOM 800 C C . SER A 1 94 ? -2.273 9.679 -12.546 1.00 87.38 94 SER A C 1
ATOM 802 O O . SER A 1 94 ? -1.440 8.772 -12.514 1.00 87.38 94 SER A O 1
ATOM 804 N N . GLY A 1 95 ? -2.419 10.478 -13.602 1.00 89.56 95 GLY A N 1
ATOM 805 C CA . GLY A 1 95 ? -1.561 10.406 -14.774 1.00 89.56 95 GLY A CA 1
ATOM 806 C C . GLY A 1 95 ? -1.899 9.246 -15.708 1.00 89.56 95 GLY A C 1
ATOM 807 O O . GLY A 1 95 ? -2.975 8.655 -15.673 1.00 89.56 95 GLY A O 1
ATOM 808 N N . ASN A 1 96 ? -0.972 8.971 -16.621 1.00 94.38 96 ASN A N 1
ATOM 809 C CA . ASN A 1 96 ? -1.107 7.922 -17.624 1.00 94.38 96 ASN A CA 1
ATOM 810 C C . ASN A 1 96 ? -0.330 6.658 -17.208 1.00 94.38 96 ASN A C 1
ATOM 812 O O . ASN A 1 96 ? 0.293 6.598 -16.149 1.00 94.38 96 ASN A O 1
ATOM 816 N N . LYS A 1 97 ? -0.300 5.651 -18.086 1.00 95.31 97 LYS A N 1
ATOM 817 C CA . LYS A 1 97 ? 0.444 4.406 -17.840 1.00 95.31 97 LYS A CA 1
ATOM 818 C C . LYS A 1 97 ? 1.944 4.611 -17.594 1.00 95.31 97 LYS A C 1
ATOM 820 O O . LYS A 1 97 ? 2.524 3.827 -16.856 1.00 95.31 97 LYS A O 1
ATOM 825 N N . ASP A 1 98 ? 2.573 5.633 -18.184 1.00 96.44 98 ASP A N 1
ATOM 826 C CA . ASP A 1 98 ? 3.988 5.921 -17.901 1.00 96.44 98 ASP A CA 1
ATOM 827 C C . ASP A 1 98 ? 4.167 6.404 -16.467 1.00 96.44 98 ASP A C 1
ATOM 829 O O . ASP A 1 98 ? 5.059 5.940 -15.764 1.00 96.44 98 ASP A O 1
ATOM 833 N N . HIS A 1 99 ? 3.287 7.302 -16.027 1.00 96.31 99 HIS A N 1
ATOM 834 C CA . HIS A 1 99 ? 3.284 7.801 -14.659 1.00 96.31 99 HIS A CA 1
ATOM 835 C 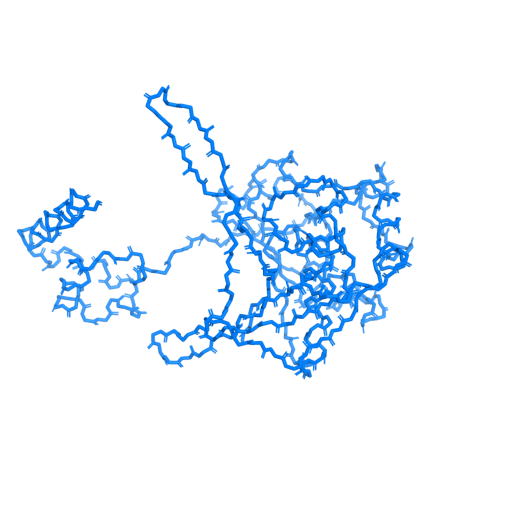C . HIS A 1 99 ? 3.077 6.670 -13.649 1.00 96.31 99 HIS A C 1
ATOM 837 O O . HIS A 1 99 ? 3.814 6.578 -12.671 1.00 96.31 99 HIS A O 1
ATOM 843 N N . ARG A 1 100 ? 2.138 5.762 -13.936 1.00 96.62 100 ARG A N 1
ATOM 844 C CA . ARG A 1 100 ? 1.869 4.594 -13.097 1.00 96.62 100 ARG A CA 1
ATOM 845 C C . ARG A 1 100 ? 3.086 3.674 -12.965 1.00 96.62 100 ARG A C 1
ATOM 847 O O . ARG A 1 100 ? 3.467 3.353 -11.847 1.00 96.62 100 ARG A O 1
ATOM 854 N N . ILE A 1 101 ? 3.757 3.340 -14.073 1.00 97.62 101 ILE A N 1
ATOM 855 C CA . ILE A 1 101 ? 5.003 2.548 -14.046 1.00 97.62 101 ILE A CA 1
ATOM 856 C C . ILE A 1 101 ? 6.070 3.238 -13.192 1.00 97.62 101 ILE A C 1
ATOM 858 O O . ILE A 1 101 ? 6.760 2.576 -12.424 1.00 97.62 101 ILE A O 1
ATOM 862 N N . LEU A 1 102 ? 6.218 4.561 -13.314 1.00 98.00 102 LEU A N 1
ATOM 863 C CA . LEU A 1 102 ? 7.191 5.313 -12.524 1.00 98.00 102 LEU A CA 1
ATOM 864 C C . LEU A 1 102 ? 6.845 5.284 -11.029 1.00 98.00 102 LEU A C 1
ATOM 866 O O . LEU A 1 102 ? 7.736 5.029 -10.229 1.00 98.00 102 LEU A O 1
ATOM 870 N N . GLN A 1 103 ? 5.579 5.474 -10.647 1.00 98.06 103 GLN A N 1
ATOM 871 C CA . GLN A 1 103 ? 5.130 5.354 -9.252 1.00 98.06 103 GLN A CA 1
ATOM 872 C C . GLN A 1 103 ? 5.427 3.969 -8.674 1.00 98.06 103 GLN A C 1
ATOM 874 O O . GLN A 1 103 ? 6.042 3.855 -7.613 1.00 98.06 103 GLN A O 1
ATOM 879 N N . GLU A 1 104 ? 5.042 2.920 -9.397 1.00 98.06 104 GLU A N 1
ATOM 880 C CA . GLU A 1 104 ? 5.297 1.537 -8.997 1.00 98.06 104 GLU A CA 1
ATOM 881 C C . GLU A 1 104 ? 6.802 1.249 -8.909 1.00 98.06 104 GLU A C 1
ATOM 883 O O . GLU A 1 104 ? 7.238 0.513 -8.027 1.00 98.06 104 GLU A O 1
ATOM 888 N N . ALA A 1 105 ? 7.623 1.849 -9.779 1.00 98.19 105 ALA A N 1
ATOM 889 C CA . ALA A 1 105 ? 9.074 1.695 -9.740 1.00 98.19 105 ALA A CA 1
ATOM 890 C C . ALA A 1 105 ? 9.694 2.367 -8.507 1.00 98.19 105 ALA A C 1
ATOM 892 O O . ALA A 1 105 ? 10.541 1.759 -7.851 1.00 98.19 105 ALA A O 1
ATOM 893 N N . ILE A 1 106 ? 9.256 3.586 -8.157 1.00 98.44 106 ILE A N 1
ATOM 894 C CA . ILE A 1 106 ? 9.683 4.245 -6.914 1.00 98.44 106 ILE A CA 1
ATOM 895 C C . ILE A 1 106 ? 9.282 3.389 -5.709 1.00 98.44 106 ILE A C 1
ATOM 897 O O . ILE A 1 106 ? 10.098 3.188 -4.817 1.00 98.44 106 ILE A O 1
ATOM 901 N N . LEU A 1 107 ? 8.064 2.843 -5.684 1.00 98.50 107 LEU A N 1
ATOM 902 C CA . LEU A 1 107 ? 7.608 2.014 -4.569 1.00 98.50 107 LEU A CA 1
ATOM 903 C C . LEU A 1 107 ? 8.380 0.689 -4.472 1.00 98.50 107 LEU A C 1
ATOM 905 O O . LEU A 1 107 ? 8.907 0.365 -3.410 1.00 98.50 107 LEU A O 1
ATOM 909 N N . GLY A 1 108 ? 8.463 -0.063 -5.569 1.00 98.00 108 GLY A N 1
ATOM 910 C CA . GLY A 1 108 ? 9.074 -1.389 -5.608 1.00 98.00 108 GLY A CA 1
ATOM 911 C C . GLY A 1 108 ? 10.591 -1.349 -5.431 1.00 98.00 108 GLY A C 1
ATOM 912 O O . GLY A 1 108 ? 11.106 -1.855 -4.436 1.00 98.00 108 GLY A O 1
ATOM 913 N N . PHE A 1 109 ? 11.306 -0.713 -6.366 1.00 98.12 109 PHE A N 1
ATOM 914 C CA . PHE A 1 109 ? 12.771 -0.616 -6.317 1.00 98.12 109 PHE A CA 1
ATOM 915 C C . PHE A 1 109 ? 13.246 0.349 -5.231 1.00 98.12 109 PHE A C 1
ATOM 917 O O . PHE A 1 109 ? 14.241 0.095 -4.555 1.00 98.12 109 PHE A O 1
ATOM 924 N N . GLY A 1 110 ? 12.545 1.470 -5.042 1.00 98.00 110 GLY A N 1
ATOM 925 C CA . GLY A 1 110 ? 12.928 2.449 -4.026 1.00 98.00 110 GLY A CA 1
ATOM 926 C C . GLY A 1 110 ? 12.662 1.938 -2.617 1.00 98.00 110 GLY A C 1
ATOM 927 O O . GLY A 1 110 ? 13.455 2.209 -1.721 1.00 98.00 110 GLY A O 1
ATOM 928 N N . GLY A 1 111 ? 11.612 1.136 -2.416 1.00 97.81 111 GLY A N 1
ATOM 929 C CA . GLY A 1 111 ? 11.339 0.506 -1.129 1.00 97.81 111 GLY A CA 1
ATOM 930 C C . GLY A 1 111 ? 12.399 -0.518 -0.730 1.00 97.81 111 GLY A C 1
ATOM 931 O O . GLY A 1 111 ? 12.857 -0.506 0.411 1.00 97.81 111 GLY A O 1
ATOM 932 N N . THR A 1 112 ? 12.850 -1.367 -1.655 1.00 96.19 112 THR A N 1
ATOM 933 C CA . THR A 1 112 ? 13.934 -2.319 -1.366 1.00 96.19 112 THR A CA 1
ATOM 934 C C . THR A 1 112 ? 15.272 -1.616 -1.174 1.00 96.19 112 THR A C 1
ATOM 936 O O . THR A 1 112 ? 15.972 -1.921 -0.211 1.00 96.19 112 THR A O 1
ATOM 939 N N . LYS A 1 113 ? 15.590 -0.622 -2.013 1.00 96.81 113 LYS A N 1
ATOM 940 C CA . LYS A 1 113 ? 16.807 0.185 -1.872 1.00 96.81 113 LYS A CA 1
ATOM 941 C C . LYS A 1 113 ? 16.836 0.941 -0.543 1.00 96.81 113 LYS A C 1
ATOM 943 O O . LYS A 1 113 ? 17.863 0.947 0.121 1.00 96.81 113 LYS A O 1
ATOM 948 N N . LEU A 1 114 ? 15.707 1.503 -0.102 1.00 98.25 114 LEU A N 1
ATOM 949 C CA . LEU A 1 114 ? 15.593 2.132 1.216 1.00 98.25 114 LEU A CA 1
ATOM 950 C C . LEU A 1 114 ? 15.987 1.172 2.346 1.00 98.25 114 LEU A C 1
ATOM 952 O O . LEU A 1 114 ? 16.669 1.577 3.283 1.00 98.25 114 LEU A O 1
ATOM 956 N N . LEU A 1 115 ? 15.546 -0.086 2.289 1.00 97.19 115 LEU A N 1
ATOM 957 C CA . LEU A 1 115 ? 15.887 -1.067 3.319 1.00 97.19 115 LEU A CA 1
ATOM 958 C C . LEU A 1 115 ? 17.398 -1.320 3.370 1.00 97.19 115 LEU A C 1
ATOM 960 O O . LEU A 1 115 ? 17.946 -1.406 4.468 1.00 97.19 115 LEU A O 1
ATOM 964 N N . ASP A 1 116 ? 18.065 -1.362 2.216 1.00 95.06 116 ASP A N 1
ATOM 965 C CA . ASP A 1 116 ? 19.523 -1.485 2.141 1.00 95.06 116 ASP A CA 1
ATOM 966 C C . ASP A 1 116 ? 20.224 -0.242 2.730 1.00 95.06 116 ASP A C 1
ATOM 968 O O . ASP A 1 116 ? 21.109 -0.386 3.574 1.00 95.06 116 ASP A O 1
ATOM 972 N N . GLU A 1 117 ? 19.774 0.973 2.387 1.00 97.12 117 GLU A N 1
ATOM 973 C CA . GLU A 1 117 ? 20.305 2.242 2.933 1.00 97.12 117 GLU A CA 1
ATOM 974 C C . GLU A 1 117 ? 20.112 2.360 4.458 1.00 97.12 117 GLU A C 1
ATOM 976 O O . GLU A 1 117 ? 20.935 2.935 5.168 1.00 97.12 117 GLU A O 1
ATOM 981 N N . LEU A 1 118 ? 19.028 1.787 4.991 1.00 96.69 118 LEU A N 1
ATOM 982 C CA . LEU A 1 118 ? 18.760 1.722 6.431 1.00 96.69 118 LEU A CA 1
ATOM 983 C C . LEU A 1 118 ? 19.491 0.566 7.137 1.00 96.69 118 LEU A C 1
ATOM 985 O O . LEU A 1 118 ? 19.286 0.370 8.340 1.00 96.69 118 LEU A O 1
ATOM 989 N N . GLY A 1 119 ? 20.283 -0.233 6.415 1.00 95.25 119 GLY A N 1
ATOM 990 C CA . GLY A 1 119 ? 20.968 -1.412 6.948 1.00 95.25 119 GLY A CA 1
ATOM 991 C C . GLY A 1 119 ? 20.023 -2.532 7.405 1.00 95.25 119 GLY A C 1
ATOM 992 O O . GLY A 1 119 ? 20.404 -3.365 8.228 1.00 95.25 119 GLY A O 1
ATOM 993 N N . GLN A 1 120 ? 18.785 -2.566 6.904 1.00 92.50 120 GLN A N 1
ATOM 994 C CA . GLN A 1 120 ? 17.762 -3.557 7.256 1.00 92.50 120 GLN A CA 1
ATOM 995 C C . GLN A 1 120 ? 17.974 -4.863 6.478 1.00 92.50 120 GLN A C 1
ATOM 997 O O . GLN A 1 120 ? 17.198 -5.231 5.599 1.00 92.50 120 GLN A O 1
ATOM 1002 N N . ASN A 1 121 ? 19.035 -5.590 6.825 1.00 85.50 121 ASN A N 1
ATOM 1003 C CA . ASN A 1 121 ? 19.426 -6.823 6.132 1.00 85.50 121 ASN A CA 1
ATOM 1004 C C . ASN A 1 121 ? 18.680 -8.082 6.616 1.00 85.50 121 ASN A C 1
ATOM 1006 O O . ASN A 1 121 ? 18.754 -9.129 5.977 1.00 85.50 121 ASN A O 1
ATOM 1010 N N . ASP A 1 122 ? 17.920 -7.983 7.711 1.00 90.19 122 ASP A N 1
ATOM 1011 C CA . ASP A 1 122 ? 17.250 -9.117 8.363 1.00 90.19 122 ASP A CA 1
ATOM 1012 C C . ASP A 1 122 ? 15.773 -9.304 7.985 1.00 90.19 122 ASP A C 1
ATOM 1014 O O . ASP A 1 122 ? 15.039 -10.039 8.656 1.00 90.19 122 ASP A O 1
ATOM 1018 N N . ILE A 1 123 ? 15.319 -8.678 6.897 1.00 95.00 123 ILE A N 1
ATOM 1019 C CA . ILE A 1 123 ? 13.937 -8.795 6.421 1.00 95.00 123 ILE A CA 1
ATOM 1020 C C . ILE A 1 123 ? 13.621 -10.248 6.057 1.00 95.00 123 ILE A C 1
ATOM 1022 O O . ILE A 1 123 ? 14.196 -10.836 5.143 1.00 95.00 123 ILE A O 1
ATOM 1026 N N . LYS A 1 124 ? 12.677 -10.842 6.797 1.00 95.56 124 LYS A N 1
ATOM 1027 C CA . LYS A 1 124 ? 12.267 -12.242 6.610 1.00 95.56 124 LYS A CA 1
ATOM 1028 C C . LYS A 1 124 ? 11.153 -12.406 5.582 1.00 95.56 124 LYS A C 1
ATOM 1030 O O . LYS A 1 124 ? 11.031 -13.488 5.009 1.00 95.56 124 LYS A O 1
ATOM 1035 N N . LYS A 1 125 ? 10.322 -11.373 5.399 1.00 97.56 125 LYS A N 1
ATOM 1036 C CA . LYS A 1 125 ? 9.182 -11.368 4.477 1.00 97.56 125 LYS A CA 1
ATOM 1037 C C . LYS A 1 125 ? 8.949 -9.990 3.864 1.00 97.56 125 LYS A C 1
ATOM 1039 O O . LYS A 1 125 ? 9.028 -8.989 4.571 1.00 97.56 125 LYS A O 1
ATOM 1044 N N . TYR A 1 126 ? 8.586 -9.984 2.588 1.00 98.31 126 TYR A N 1
ATOM 1045 C CA . TYR A 1 126 ? 8.062 -8.852 1.838 1.00 98.31 126 TYR A CA 1
ATOM 1046 C C . TYR A 1 126 ? 6.598 -9.138 1.523 1.00 98.31 126 TYR A C 1
ATOM 1048 O O . TYR A 1 126 ? 6.283 -10.131 0.867 1.00 98.31 126 TYR A O 1
ATOM 1056 N N . HIS A 1 127 ? 5.708 -8.2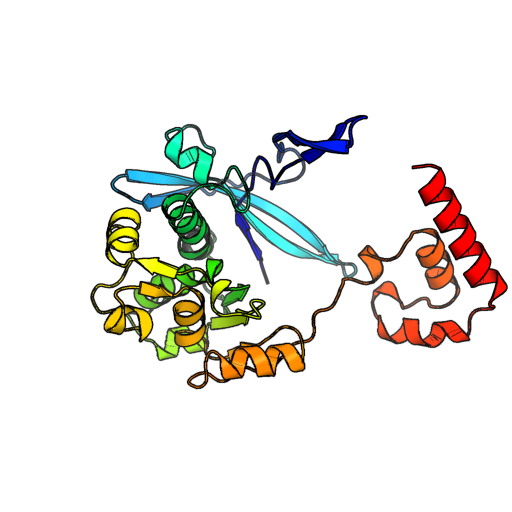82 2.016 1.00 98.56 127 HIS A N 1
ATOM 1057 C CA . HIS A 1 127 ? 4.281 -8.366 1.732 1.00 98.56 127 HIS A CA 1
ATOM 1058 C C . HIS A 1 127 ? 3.924 -7.334 0.667 1.00 98.56 127 HIS A C 1
ATOM 1060 O O . HIS A 1 127 ? 4.107 -6.135 0.867 1.00 98.56 127 HIS A O 1
ATOM 1066 N N . MET A 1 128 ? 3.446 -7.814 -0.475 1.00 98.44 128 MET A N 1
ATOM 1067 C CA . MET A 1 128 ? 2.919 -6.997 -1.560 1.00 98.44 128 MET A CA 1
ATOM 1068 C C . MET A 1 128 ? 1.408 -6.875 -1.413 1.00 98.44 128 MET A C 1
ATOM 1070 O O . MET A 1 128 ? 0.690 -7.873 -1.469 1.00 98.44 128 MET A O 1
ATOM 1074 N N . ASN A 1 129 ? 0.946 -5.644 -1.227 1.00 97.81 129 ASN A N 1
ATOM 1075 C CA . ASN A 1 129 ? -0.466 -5.306 -1.224 1.00 97.81 129 ASN A CA 1
ATOM 1076 C C . ASN A 1 129 ? -0.886 -4.932 -2.650 1.00 97.81 129 ASN A C 1
ATOM 1078 O O . ASN A 1 129 ? -0.787 -3.769 -3.017 1.00 97.81 129 ASN A O 1
ATOM 1082 N N . GLU A 1 130 ? -1.337 -5.905 -3.439 1.00 96.69 130 GLU A N 1
ATOM 1083 C CA . GLU A 1 130 ? -1.702 -5.777 -4.857 1.00 96.69 130 GLU A CA 1
ATOM 1084 C C . GLU A 1 130 ? -0.515 -5.561 -5.827 1.00 96.69 130 GLU A C 1
ATOM 1086 O O . GLU A 1 130 ? 0.642 -5.354 -5.443 1.00 96.69 130 GLU A O 1
ATOM 1091 N N . GLY A 1 131 ? -0.808 -5.647 -7.130 1.00 96.69 131 GLY A N 1
ATOM 1092 C CA . GLY A 1 131 ? 0.156 -5.613 -8.230 1.00 96.69 131 GLY A CA 1
ATOM 1093 C C . GLY A 1 131 ? 1.106 -4.410 -8.243 1.00 96.69 131 GLY A C 1
ATOM 1094 O O . GLY A 1 131 ? 2.250 -4.562 -8.666 1.00 96.69 131 GLY A O 1
ATOM 1095 N N . HIS A 1 132 ? 0.703 -3.251 -7.719 1.00 96.19 132 HIS A N 1
ATOM 1096 C CA . HIS A 1 132 ? 1.504 -2.019 -7.756 1.00 96.19 132 HIS A CA 1
ATOM 1097 C C . HIS A 1 132 ? 2.805 -2.076 -6.930 1.00 96.19 132 HIS A C 1
ATOM 1099 O O . HIS A 1 132 ? 3.685 -1.231 -7.092 1.00 96.19 132 HIS A O 1
ATOM 1105 N N . CYS A 1 133 ? 2.961 -3.082 -6.065 1.00 96.88 133 CYS A N 1
ATOM 1106 C CA . CYS A 1 133 ? 4.202 -3.335 -5.328 1.00 96.88 133 CYS A CA 1
ATOM 1107 C C . CYS A 1 133 ? 5.177 -4.265 -6.076 1.00 96.88 133 CYS A C 1
ATOM 1109 O O . CYS A 1 133 ? 6.318 -4.440 -5.643 1.00 96.88 133 CYS A O 1
ATOM 1111 N N . SER A 1 134 ? 4.752 -4.883 -7.182 1.00 98.06 134 SER A N 1
ATOM 1112 C CA . SER A 1 134 ? 5.396 -6.093 -7.713 1.00 98.06 134 SER A CA 1
ATOM 1113 C C . SER A 1 134 ? 6.783 -5.870 -8.297 1.00 98.06 134 SER A C 1
ATOM 1115 O O . SER A 1 134 ? 7.554 -6.818 -8.377 1.00 98.06 134 SER A O 1
ATOM 1117 N N . PHE A 1 135 ? 7.170 -4.637 -8.639 1.00 98.38 135 PHE A N 1
ATOM 1118 C CA . PHE A 1 135 ? 8.547 -4.368 -9.063 1.00 98.38 135 PHE A CA 1
ATOM 1119 C C . PHE A 1 135 ? 9.596 -4.691 -7.990 1.00 98.38 135 PHE A C 1
ATOM 1121 O O . PHE A 1 135 ? 10.745 -4.948 -8.345 1.00 98.38 135 PHE A O 1
ATOM 1128 N N . LEU A 1 136 ? 9.221 -4.773 -6.704 1.00 97.69 136 LEU A N 1
ATOM 1129 C CA . LEU A 1 136 ? 10.157 -5.181 -5.652 1.00 97.69 136 LEU A CA 1
ATOM 1130 C C . LEU A 1 136 ? 10.770 -6.562 -5.917 1.00 97.69 136 LEU A C 1
ATOM 1132 O O . LEU A 1 136 ? 11.928 -6.789 -5.571 1.00 97.69 136 LEU A O 1
ATOM 1136 N N . VAL A 1 137 ? 10.033 -7.478 -6.562 1.00 98.06 137 VAL A N 1
ATOM 1137 C CA . VAL A 1 137 ? 10.524 -8.844 -6.808 1.00 98.06 137 VAL A CA 1
ATOM 1138 C C . VAL A 1 137 ? 11.682 -8.853 -7.801 1.00 98.06 137 VAL A C 1
ATOM 1140 O O . VAL A 1 137 ? 12.561 -9.699 -7.692 1.00 98.06 137 VAL A O 1
ATOM 1143 N N . LEU A 1 138 ? 11.733 -7.880 -8.717 1.00 97.19 138 LEU A N 1
ATOM 1144 C CA . LEU A 1 138 ? 12.827 -7.747 -9.678 1.00 97.19 138 LEU A CA 1
ATOM 1145 C C . LEU A 1 138 ? 14.125 -7.333 -8.980 1.00 97.19 138 LEU A C 1
ATOM 1147 O O . LEU A 1 138 ? 15.174 -7.908 -9.251 1.00 97.19 138 LEU A O 1
ATOM 1151 N N . ASN A 1 139 ? 14.045 -6.416 -8.011 1.00 95.31 139 ASN A N 1
ATOM 1152 C CA . ASN A 1 139 ? 15.199 -6.069 -7.181 1.00 95.31 139 ASN A CA 1
ATOM 1153 C C . ASN A 1 139 ? 15.663 -7.256 -6.324 1.00 95.31 139 ASN A C 1
ATOM 1155 O O . ASN A 1 139 ? 16.856 -7.440 -6.105 1.00 95.31 139 ASN A O 1
ATOM 1159 N N . LEU A 1 140 ? 14.727 -8.064 -5.812 1.00 96.69 140 LEU A N 1
ATOM 1160 C CA . LEU A 1 140 ? 15.077 -9.268 -5.056 1.00 96.69 140 LEU A CA 1
ATOM 1161 C C . LEU A 1 140 ? 15.737 -10.326 -5.947 1.00 96.69 140 LEU A C 1
ATOM 1163 O O . LEU A 1 140 ? 16.691 -10.954 -5.500 1.00 96.69 140 LEU A O 1
ATOM 1167 N N . LEU A 1 141 ? 15.283 -10.503 -7.192 1.00 96.12 141 LEU A N 1
ATOM 1168 C CA . LEU A 1 141 ? 15.943 -11.391 -8.153 1.00 96.12 141 LEU A CA 1
ATOM 1169 C C . LEU A 1 141 ? 17.392 -10.967 -8.373 1.00 96.12 141 LEU A C 1
ATOM 1171 O O . LEU A 1 141 ? 18.284 -11.789 -8.191 1.00 96.12 141 LEU A O 1
ATOM 1175 N N . GLU A 1 142 ? 17.639 -9.688 -8.655 1.00 94.19 142 GLU A N 1
ATOM 1176 C CA . GLU A 1 142 ? 19.002 -9.167 -8.801 1.00 94.19 142 GLU A CA 1
ATOM 1177 C C . GLU A 1 142 ? 19.834 -9.404 -7.527 1.00 94.19 142 GLU A C 1
ATOM 1179 O O . GLU A 1 142 ? 20.913 -9.995 -7.586 1.00 94.19 142 GLU A O 1
ATOM 1184 N N . LYS A 1 143 ? 19.293 -9.047 -6.353 1.00 93.44 143 LYS A N 1
ATOM 1185 C CA . LYS A 1 143 ? 19.956 -9.216 -5.046 1.00 93.44 143 LYS A CA 1
ATOM 1186 C C . LYS A 1 143 ? 20.324 -10.670 -4.731 1.00 93.44 143 LYS A C 1
ATOM 1188 O O . LYS A 1 143 ? 21.303 -10.912 -4.027 1.00 93.44 143 LYS A O 1
ATOM 1193 N N . PHE A 1 144 ? 19.546 -11.631 -5.223 1.00 95.31 144 PHE A N 1
ATOM 1194 C CA . PHE A 1 144 ? 19.756 -13.062 -5.000 1.00 95.31 144 PHE A CA 1
ATOM 1195 C C . PHE A 1 144 ? 20.223 -13.803 -6.261 1.00 95.31 144 PHE A C 1
ATOM 1197 O O . PHE A 1 144 ? 19.995 -15.003 -6.374 1.00 95.31 144 PHE A O 1
ATOM 1204 N N . ASN A 1 145 ? 20.910 -13.123 -7.189 1.00 95.25 145 ASN A N 1
ATOM 1205 C CA . ASN A 1 145 ? 21.504 -13.725 -8.392 1.00 95.25 145 ASN A CA 1
ATOM 1206 C C . ASN A 1 145 ? 20.508 -14.575 -9.211 1.00 95.25 145 ASN A C 1
ATOM 1208 O O . ASN A 1 145 ? 20.827 -15.682 -9.643 1.00 95.25 145 ASN A O 1
ATOM 1212 N N . ASN A 1 146 ? 19.291 -14.062 -9.398 1.00 94.50 146 ASN A N 1
ATOM 1213 C CA . ASN A 1 146 ? 18.166 -14.702 -10.085 1.00 94.50 146 ASN A CA 1
ATOM 1214 C C . ASN A 1 146 ? 17.683 -16.029 -9.462 1.00 94.50 146 ASN A C 1
ATOM 1216 O O . ASN A 1 146 ? 17.010 -16.816 -10.129 1.00 94.50 146 ASN A O 1
ATOM 1220 N N . ASP A 1 147 ? 17.960 -16.280 -8.176 1.00 96.50 147 ASP A N 1
ATOM 1221 C CA . ASP A 1 147 ? 17.391 -17.416 -7.442 1.00 96.50 147 ASP A CA 1
ATOM 1222 C C . ASP A 1 147 ? 15.892 -17.194 -7.159 1.00 96.50 147 ASP A C 1
ATOM 1224 O O . ASP A 1 147 ? 15.483 -16.566 -6.176 1.00 96.50 147 ASP A O 1
ATOM 1228 N N . ILE A 1 148 ? 15.056 -17.732 -8.048 1.00 96.38 148 ILE A N 1
ATOM 1229 C CA . ILE A 1 148 ? 13.593 -17.617 -7.995 1.00 96.38 148 ILE A CA 1
ATOM 1230 C C . ILE A 1 148 ? 13.022 -18.209 -6.703 1.00 96.38 148 ILE A C 1
ATOM 1232 O O . ILE A 1 148 ? 12.116 -17.625 -6.107 1.00 96.38 148 ILE A O 1
ATOM 1236 N N . GLU A 1 149 ? 13.531 -19.357 -6.256 1.00 97.75 149 GLU A N 1
ATOM 1237 C CA . GLU A 1 149 ? 12.997 -20.040 -5.077 1.00 97.75 149 GLU A CA 1
ATOM 1238 C C . GLU A 1 149 ? 13.356 -19.277 -3.802 1.00 97.75 149 GLU A C 1
ATOM 1240 O O . GLU A 1 149 ? 12.523 -19.132 -2.898 1.00 97.75 149 GLU A O 1
ATOM 1245 N N . LYS A 1 150 ? 14.548 -18.669 -3.764 1.00 97.69 150 LYS A N 1
ATOM 1246 C CA . LYS A 1 150 ? 14.911 -17.730 -2.706 1.00 97.69 150 LYS A CA 1
ATOM 1247 C C . LYS A 1 150 ? 13.967 -16.532 -2.675 1.00 97.69 150 LYS A C 1
ATOM 1249 O O . LYS A 1 150 ? 13.465 -16.218 -1.593 1.00 97.69 150 LYS A O 1
ATOM 1254 N N . VAL A 1 151 ? 13.683 -15.898 -3.813 1.00 97.81 151 VAL A N 1
ATOM 1255 C CA . VAL A 1 151 ? 12.755 -14.753 -3.883 1.00 97.81 151 VAL A CA 1
ATOM 1256 C C . VAL A 1 151 ? 11.349 -15.151 -3.434 1.00 97.81 151 VAL A C 1
ATOM 1258 O O . VAL A 1 151 ? 10.818 -14.538 -2.507 1.00 97.81 151 VAL A O 1
ATOM 1261 N N . LYS A 1 152 ? 10.790 -16.244 -3.972 1.00 98.06 152 LYS A N 1
ATOM 1262 C CA . LYS A 1 152 ? 9.490 -16.781 -3.536 1.00 98.06 152 LYS A CA 1
ATOM 1263 C C . LYS A 1 152 ? 9.446 -16.999 -2.035 1.00 98.06 152 LYS A C 1
ATOM 1265 O O . LYS A 1 152 ? 8.487 -16.591 -1.380 1.00 98.06 152 LYS A O 1
ATOM 1270 N N . SER A 1 153 ? 10.497 -17.587 -1.459 1.00 98.00 153 SER A N 1
ATOM 1271 C CA . SER A 1 153 ? 10.560 -17.843 -0.019 1.00 98.00 153 SER A CA 1
ATOM 1272 C C . SER A 1 153 ? 10.420 -16.574 0.828 1.00 98.00 153 SER A C 1
ATOM 1274 O O . SER A 1 153 ? 9.972 -16.669 1.972 1.00 98.00 153 SER A O 1
ATOM 1276 N N . LEU A 1 154 ? 10.748 -15.398 0.290 1.00 98.06 154 LEU A N 1
ATOM 1277 C CA . LEU A 1 154 ? 10.662 -14.108 0.969 1.00 98.06 154 LEU A CA 1
ATOM 1278 C C . LEU A 1 154 ? 9.343 -13.373 0.700 1.00 98.06 154 LEU A C 1
ATOM 1280 O O . LEU A 1 154 ? 8.995 -12.491 1.476 1.00 98.06 154 LEU A O 1
ATOM 1284 N N . CYS A 1 155 ? 8.588 -13.723 -0.337 1.00 98.62 155 CYS A N 1
ATOM 1285 C CA . CYS A 1 155 ? 7.451 -12.929 -0.801 1.00 98.62 155 CYS A CA 1
ATOM 1286 C C . CYS A 1 155 ? 6.086 -13.532 -0.437 1.00 98.62 155 CYS A C 1
ATOM 1288 O O . CYS A 1 155 ? 5.866 -14.747 -0.515 1.00 98.62 155 CYS A O 1
ATOM 1290 N N . HIS A 1 156 ? 5.168 -12.644 -0.056 1.00 98.56 156 HIS A N 1
ATOM 1291 C CA . HIS A 1 156 ? 3.742 -12.900 0.113 1.00 98.56 156 HIS A CA 1
ATOM 1292 C C . HIS A 1 156 ? 2.938 -11.848 -0.658 1.00 98.56 156 HIS A C 1
ATOM 1294 O O . HIS A 1 156 ? 3.268 -10.662 -0.594 1.00 98.56 156 HIS A O 1
ATOM 1300 N N . PHE A 1 157 ? 1.888 -12.270 -1.360 1.00 98.69 157 PHE A N 1
ATOM 1301 C CA . PHE A 1 157 ? 1.077 -11.397 -2.208 1.00 98.69 157 PHE A CA 1
ATOM 1302 C C . PHE A 1 157 ? -0.395 -11.405 -1.791 1.00 98.69 157 PHE A C 1
ATOM 1304 O O . PHE A 1 157 ? -1.005 -12.463 -1.682 1.00 98.69 157 PHE A O 1
ATOM 1311 N N . THR A 1 158 ? -0.993 -10.233 -1.617 1.00 98.62 158 THR A N 1
ATOM 1312 C CA . THR A 1 158 ? -2.443 -10.097 -1.438 1.00 98.62 158 THR A CA 1
ATOM 1313 C C . THR A 1 158 ? -3.048 -9.445 -2.670 1.00 98.62 158 THR A C 1
ATOM 1315 O O . THR A 1 158 ? -2.526 -8.438 -3.141 1.00 98.62 158 THR A O 1
ATOM 1318 N N . THR A 1 159 ? -4.160 -9.984 -3.170 1.00 97.50 159 THR A N 1
ATOM 1319 C CA . THR A 1 159 ? -4.941 -9.369 -4.253 1.00 97.50 159 THR A CA 1
ATOM 1320 C C . THR A 1 159 ? -6.318 -8.937 -3.774 1.00 97.50 159 THR A C 1
ATOM 1322 O O . THR A 1 159 ? -6.960 -9.615 -2.971 1.00 97.50 159 THR A O 1
ATOM 1325 N N . HIS A 1 160 ? -6.761 -7.791 -4.284 1.00 96.12 160 HIS A N 1
ATOM 1326 C CA . HIS A 1 160 ? -8.053 -7.164 -4.005 1.00 96.12 160 HIS A CA 1
ATOM 1327 C C . HIS A 1 160 ? -8.914 -7.030 -5.266 1.00 96.12 160 HIS A C 1
ATOM 1329 O O . HIS A 1 160 ? -10.034 -6.523 -5.195 1.00 96.12 160 HIS A O 1
ATOM 1335 N N . THR A 1 161 ? -8.371 -7.408 -6.424 1.00 92.38 161 THR A N 1
ATOM 1336 C CA . THR A 1 161 ? -8.990 -7.169 -7.723 1.00 92.38 161 THR A CA 1
ATOM 1337 C C . THR A 1 161 ? -9.925 -8.326 -8.101 1.00 92.38 161 THR A C 1
ATOM 1339 O O . THR A 1 161 ? -9.451 -9.428 -8.395 1.00 92.38 161 THR A O 1
ATOM 1342 N N . PRO A 1 162 ? -11.251 -8.097 -8.173 1.00 87.94 162 PRO A N 1
ATOM 1343 C CA . PRO A 1 162 ? -12.212 -9.172 -8.411 1.00 87.94 162 PRO A CA 1
ATOM 1344 C C . PRO A 1 162 ? -12.395 -9.505 -9.897 1.00 87.94 162 PRO A C 1
ATOM 1346 O O . PRO A 1 162 ? -13.067 -10.476 -10.224 1.00 87.94 162 PRO A O 1
ATOM 1349 N N . VAL A 1 163 ? -11.864 -8.683 -10.810 1.00 88.19 163 VAL A N 1
ATOM 1350 C CA . VAL A 1 163 ? -12.084 -8.826 -12.255 1.00 88.19 163 VAL A CA 1
ATOM 1351 C C . VAL A 1 163 ? -10.796 -8.604 -13.047 1.00 88.19 163 VAL A C 1
ATOM 1353 O O . VAL A 1 163 ? -10.067 -7.657 -12.746 1.00 88.19 163 VAL A O 1
ATOM 1356 N N . PRO A 1 164 ? -10.553 -9.364 -14.134 1.00 83.81 164 PRO A N 1
ATOM 1357 C CA . PRO A 1 164 ? -9.315 -9.253 -14.905 1.00 83.81 164 PRO A CA 1
ATOM 1358 C C . PRO A 1 164 ? -9.001 -7.840 -15.417 1.00 83.81 164 PRO A C 1
ATOM 1360 O O . PRO A 1 164 ? -7.845 -7.431 -15.465 1.00 83.81 164 PRO A O 1
ATOM 1363 N N . ALA A 1 165 ? -10.036 -7.072 -15.777 1.00 84.75 165 ALA A N 1
ATOM 1364 C CA . ALA A 1 165 ? -9.896 -5.711 -16.296 1.00 84.75 165 ALA A CA 1
ATOM 1365 C C . ALA A 1 165 ? -9.368 -4.696 -15.263 1.00 84.75 165 ALA A C 1
ATOM 1367 O O . ALA A 1 165 ? -8.956 -3.605 -15.652 1.00 84.75 165 ALA A O 1
ATOM 1368 N N . GLY A 1 166 ? -9.402 -5.035 -13.969 1.00 84.69 166 GLY A N 1
ATOM 1369 C CA . GLY A 1 166 ? -8.887 -4.187 -12.896 1.00 84.69 166 GLY A CA 1
ATOM 1370 C C . GLY A 1 166 ? -7.380 -4.316 -12.672 1.00 84.69 166 GLY A C 1
ATOM 1371 O O . GLY A 1 166 ? -6.811 -3.482 -11.973 1.00 84.69 166 GLY A O 1
ATOM 1372 N N . HIS A 1 167 ? -6.725 -5.329 -13.252 1.00 90.62 167 HIS A N 1
ATOM 1373 C CA . HIS A 1 167 ? -5.295 -5.539 -13.043 1.00 90.62 167 HIS A CA 1
ATOM 1374 C C . HIS A 1 167 ? -4.449 -4.600 -13.902 1.00 90.62 167 HIS A C 1
ATOM 1376 O O . HIS A 1 167 ? -4.644 -4.473 -15.115 1.00 90.62 167 HIS A O 1
ATOM 1382 N N . ASP A 1 168 ? -3.432 -4.007 -13.280 1.00 92.38 168 ASP A N 1
ATOM 1383 C CA . ASP A 1 168 ? -2.440 -3.208 -13.989 1.00 92.38 168 ASP A CA 1
ATOM 1384 C C . ASP A 1 168 ? -1.607 -4.094 -14.934 1.00 92.38 168 ASP A C 1
ATOM 1386 O O . ASP A 1 168 ? -1.006 -5.104 -14.551 1.00 92.38 168 ASP A O 1
ATOM 1390 N N . HIS A 1 169 ? -1.560 -3.694 -16.206 1.00 93.81 169 HIS A N 1
ATOM 1391 C CA . HIS A 1 169 ? -0.724 -4.322 -17.225 1.00 93.81 169 HIS A CA 1
ATOM 1392 C C . HIS A 1 169 ? -0.093 -3.280 -18.160 1.00 93.81 169 HIS A C 1
ATOM 1394 O O . HIS A 1 169 ? -0.727 -2.303 -18.598 1.00 93.81 169 HIS A O 1
ATOM 1400 N N . PHE A 1 170 ? 1.153 -3.520 -18.547 1.00 96.75 170 PHE A N 1
ATOM 1401 C CA . PHE A 1 170 ? 1.943 -2.586 -19.342 1.00 96.75 170 PHE A CA 1
ATOM 1402 C C . PHE A 1 170 ? 2.582 -3.288 -20.532 1.00 96.75 170 PHE A C 1
ATOM 1404 O O . PHE A 1 170 ? 3.013 -4.429 -20.430 1.00 96.75 170 PHE A O 1
ATOM 1411 N N . SER A 1 171 ? 2.669 -2.612 -21.679 1.00 97.00 171 SER A N 1
ATOM 1412 C CA . SER A 1 171 ? 3.434 -3.143 -22.813 1.00 97.00 171 SER A CA 1
ATOM 1413 C C . SER A 1 171 ? 4.918 -3.216 -22.451 1.00 97.00 171 SER A C 1
ATOM 1415 O O . SER A 1 171 ? 5.460 -2.216 -21.970 1.00 97.00 171 SER A O 1
ATOM 1417 N N . GLU A 1 172 ? 5.583 -4.321 -22.767 1.00 95.31 172 GLU A N 1
ATOM 1418 C CA . GLU A 1 172 ? 7.004 -4.557 -22.481 1.00 95.31 172 GLU A CA 1
ATOM 1419 C C . GLU A 1 172 ? 7.897 -3.396 -22.940 1.00 95.31 172 GLU A C 1
ATOM 1421 O O . GLU A 1 172 ? 8.663 -2.849 -22.150 1.00 95.31 172 GLU A O 1
ATOM 1426 N N . ASN A 1 173 ? 7.721 -2.928 -24.181 1.00 95.06 173 ASN A N 1
ATOM 1427 C CA . ASN A 1 173 ? 8.491 -1.811 -24.741 1.00 95.06 173 ASN A CA 1
ATOM 1428 C C . ASN A 1 173 ? 8.402 -0.530 -23.896 1.00 95.06 173 ASN A C 1
ATOM 1430 O O . ASN A 1 173 ? 9.378 0.211 -23.768 1.00 95.06 173 ASN A O 1
ATOM 1434 N N . ARG A 1 174 ? 7.232 -0.261 -23.304 1.00 96.75 174 ARG A N 1
ATOM 1435 C CA . ARG A 1 174 ? 7.020 0.899 -22.426 1.00 96.75 174 ARG A CA 1
ATOM 1436 C C . ARG A 1 174 ? 7.781 0.724 -21.119 1.00 96.75 174 ARG A C 1
ATOM 1438 O O . ARG A 1 174 ? 8.491 1.640 -20.715 1.00 96.75 174 ARG A O 1
ATOM 1445 N N . VAL A 1 175 ? 7.680 -0.456 -20.507 1.00 96.88 175 VAL A N 1
ATOM 1446 C CA . VAL A 1 175 ? 8.393 -0.780 -19.266 1.00 96.88 175 VAL A CA 1
ATOM 1447 C C . VAL A 1 175 ? 9.903 -0.703 -19.486 1.00 96.88 175 VAL A C 1
ATOM 1449 O O . VAL A 1 175 ? 10.564 0.056 -18.786 1.00 96.88 175 VAL A O 1
ATOM 1452 N N . LYS A 1 176 ? 10.449 -1.367 -20.515 1.00 94.81 176 LYS A N 1
ATOM 1453 C CA . LYS A 1 176 ? 11.886 -1.319 -20.849 1.00 94.81 176 LYS A CA 1
ATOM 1454 C C . LYS A 1 176 ? 12.386 0.112 -21.056 1.00 94.81 176 LYS A C 1
ATOM 1456 O O . LYS A 1 176 ? 13.428 0.494 -20.523 1.00 94.81 176 LYS A O 1
ATOM 1461 N N . LYS A 1 177 ? 11.618 0.942 -21.772 1.00 95.56 177 LYS A N 1
ATOM 1462 C CA . LYS A 1 177 ? 11.964 2.352 -22.014 1.00 95.56 177 LYS A CA 1
ATOM 1463 C C . LYS A 1 177 ? 12.033 3.180 -20.726 1.00 95.56 177 LYS A C 1
ATOM 1465 O O . LYS A 1 177 ? 12.886 4.066 -20.631 1.00 95.56 177 LYS A O 1
ATOM 1470 N N . LEU A 1 178 ? 11.124 2.942 -19.779 1.00 97.12 178 LEU A N 1
ATOM 1471 C CA . LEU A 1 178 ? 11.030 3.702 -18.528 1.00 97.12 178 LEU A CA 1
ATOM 1472 C C . LEU A 1 178 ? 11.952 3.174 -17.431 1.00 97.12 178 LEU A C 1
ATOM 1474 O O . LEU A 1 178 ? 12.476 3.975 -16.670 1.00 97.12 178 LEU A O 1
ATOM 1478 N N . LEU A 1 179 ? 12.159 1.865 -17.349 1.00 95.69 179 LEU A N 1
ATOM 1479 C CA . LEU A 1 179 ? 12.963 1.239 -16.303 1.00 95.69 179 LEU A CA 1
ATOM 1480 C C . LEU A 1 179 ? 14.449 1.136 -16.651 1.00 95.69 179 LEU A C 1
ATOM 1482 O O . LEU A 1 179 ? 15.261 1.030 -15.745 1.00 95.69 179 LEU A O 1
ATOM 1486 N N . ARG A 1 180 ? 14.805 1.152 -17.944 1.00 87.31 180 ARG A N 1
ATOM 1487 C CA . ARG A 1 180 ? 16.187 1.154 -18.463 1.00 87.31 180 ARG A CA 1
ATOM 1488 C C . ARG A 1 180 ? 17.176 0.289 -17.670 1.00 87.31 180 ARG A C 1
ATOM 1490 O O . ARG A 1 180 ? 18.072 0.799 -17.007 1.00 87.31 180 ARG A O 1
ATOM 1497 N N . GLY A 1 181 ? 17.037 -1.024 -17.823 1.00 86.81 181 GLY A N 1
ATOM 1498 C CA . GLY A 1 181 ? 17.947 -2.013 -17.239 1.00 86.81 181 GLY A CA 1
ATOM 1499 C C . GLY A 1 181 ? 17.437 -2.649 -15.948 1.00 86.81 181 GLY A C 1
ATOM 1500 O O . GLY A 1 181 ? 17.923 -3.712 -15.596 1.00 86.81 181 GLY A O 1
ATOM 1501 N N . LEU A 1 182 ? 16.415 -2.078 -15.296 1.00 91.06 182 LEU A N 1
ATOM 1502 C CA . LEU A 1 182 ? 15.805 -2.701 -14.110 1.00 91.06 182 LEU A CA 1
ATOM 1503 C C . LEU A 1 182 ? 14.829 -3.847 -14.441 1.00 91.06 182 LEU A C 1
ATOM 1505 O O . LEU A 1 182 ? 14.367 -4.541 -13.540 1.00 91.06 182 LEU A O 1
ATOM 1509 N N . LEU A 1 183 ? 14.467 -4.031 -15.717 1.00 92.38 183 LEU A N 1
ATOM 1510 C CA . LEU A 1 183 ? 13.693 -5.191 -16.163 1.00 92.38 183 LEU A CA 1
ATOM 1511 C C . LEU A 1 183 ? 14.670 -6.250 -16.700 1.00 92.38 183 LEU A C 1
ATOM 1513 O O . LEU A 1 183 ? 15.329 -5.957 -17.700 1.00 92.38 183 LEU A O 1
ATOM 1517 N N . PRO A 1 184 ? 14.759 -7.449 -16.093 1.00 90.00 184 PRO A N 1
ATOM 1518 C CA . PRO A 1 184 ? 15.627 -8.514 -16.593 1.00 90.00 184 PRO A CA 1
ATOM 1519 C C . PRO A 1 184 ? 15.250 -8.926 -18.022 1.00 90.00 184 PRO A C 1
ATOM 1521 O O . PRO A 1 184 ? 14.071 -9.118 -18.324 1.00 90.00 184 PRO A O 1
ATOM 1524 N N . GLU A 1 185 ? 16.242 -9.077 -18.904 1.00 86.88 185 GLU A N 1
ATOM 1525 C CA . GLU A 1 185 ? 16.013 -9.455 -20.312 1.00 86.88 185 GLU A CA 1
ATOM 1526 C C . GLU A 1 185 ? 15.531 -10.905 -20.472 1.00 86.88 185 GLU A C 1
ATOM 1528 O O . GLU A 1 185 ? 14.891 -11.247 -21.463 1.00 86.88 185 GLU A O 1
ATOM 1533 N N . ASP A 1 186 ? 15.817 -11.762 -19.495 1.00 87.56 186 ASP A N 1
ATOM 1534 C CA . ASP A 1 186 ? 15.428 -13.170 -19.450 1.00 87.56 186 ASP A CA 1
ATOM 1535 C C . ASP A 1 186 ? 14.149 -13.424 -18.635 1.00 87.56 186 ASP A C 1
ATOM 1537 O O . ASP A 1 186 ? 13.782 -14.584 -18.417 1.00 87.56 186 ASP A O 1
ATOM 1541 N N . LEU A 1 187 ? 13.436 -12.368 -18.220 1.00 92.50 187 LEU A N 1
ATOM 1542 C CA . LEU A 1 187 ? 12.161 -12.491 -17.518 1.00 92.50 187 LEU A CA 1
ATOM 1543 C C . LEU A 1 187 ? 11.123 -13.190 -18.411 1.00 92.50 187 LEU A C 1
ATOM 1545 O O . LEU A 1 187 ? 10.734 -12.687 -19.464 1.00 92.50 187 LEU A O 1
ATOM 1549 N N . LYS A 1 188 ? 10.628 -14.346 -17.960 1.00 90.00 188 LYS A N 1
ATOM 1550 C CA . LYS A 1 188 ? 9.655 -15.172 -18.692 1.00 90.00 188 LYS A CA 1
ATOM 1551 C C . LYS A 1 188 ? 8.380 -15.359 -17.881 1.00 90.00 188 LYS A C 1
ATOM 1553 O O . LYS A 1 188 ? 8.201 -16.378 -17.222 1.00 90.00 188 LYS A O 1
ATOM 1558 N N . LEU A 1 189 ? 7.492 -14.372 -17.951 1.00 93.81 189 LEU A N 1
ATOM 1559 C CA . LEU A 1 189 ? 6.125 -14.491 -17.440 1.00 93.81 189 LEU A CA 1
ATOM 1560 C C . LEU A 1 189 ? 5.161 -14.877 -18.574 1.00 93.81 189 LEU A C 1
ATOM 1562 O O . LEU A 1 189 ? 5.376 -14.422 -19.703 1.00 93.81 189 LEU A O 1
ATOM 1566 N N . PRO A 1 190 ? 4.104 -15.673 -18.320 1.00 91.94 190 PRO A N 1
ATOM 1567 C CA . PRO A 1 190 ? 3.171 -16.098 -19.365 1.00 91.94 190 PRO A CA 1
ATOM 1568 C C . PRO A 1 190 ? 2.599 -14.933 -20.182 1.00 91.94 190 PRO A C 1
ATOM 1570 O O . PRO A 1 190 ? 2.693 -14.953 -21.411 1.00 91.94 190 PRO A O 1
ATOM 1573 N N . SER A 1 191 ? 2.098 -13.878 -19.532 1.00 93.06 191 SER A N 1
ATOM 1574 C CA . SER A 1 191 ? 1.539 -12.712 -20.235 1.00 93.06 191 SER A CA 1
ATOM 1575 C C . SER A 1 191 ? 2.597 -11.913 -21.001 1.00 93.06 191 SER A C 1
ATOM 1577 O O . SER A 1 191 ? 2.298 -11.328 -22.049 1.00 93.06 191 SER A O 1
ATOM 1579 N N . LEU A 1 192 ? 3.840 -11.912 -20.512 1.00 93.88 192 LEU A N 1
ATOM 1580 C CA . LEU A 1 192 ? 4.954 -11.238 -21.170 1.00 93.88 192 LEU A CA 1
ATOM 1581 C C . LEU A 1 192 ? 5.342 -11.974 -22.455 1.00 93.88 192 LEU A C 1
ATOM 1583 O O . LEU A 1 192 ? 5.423 -11.352 -23.509 1.00 93.88 192 LEU A O 1
ATOM 1587 N N . VAL A 1 193 ? 5.479 -13.299 -22.388 1.00 92.94 193 VAL A N 1
ATOM 1588 C CA . VAL A 1 193 ? 5.849 -14.148 -23.530 1.00 92.94 193 VAL A CA 1
ATOM 1589 C C . VAL A 1 193 ? 4.738 -14.206 -24.579 1.00 92.94 193 VAL A C 1
ATOM 1591 O O . VAL A 1 193 ? 5.016 -14.115 -25.770 1.00 92.94 193 VAL A O 1
ATOM 1594 N N . GLN A 1 194 ? 3.482 -14.361 -24.158 1.00 92.31 194 GLN A N 1
ATOM 1595 C CA . GLN A 1 194 ? 2.363 -14.548 -25.086 1.00 92.31 194 GLN A CA 1
ATOM 1596 C C . GLN A 1 194 ? 1.919 -13.239 -25.740 1.00 92.31 194 GLN A C 1
ATOM 1598 O O . GLN A 1 194 ? 1.576 -13.223 -26.919 1.00 92.31 194 GLN A O 1
ATOM 1603 N N . ASN A 1 195 ? 1.919 -12.142 -24.976 1.00 92.94 195 ASN A N 1
ATOM 1604 C CA . ASN A 1 195 ? 1.244 -10.908 -25.377 1.00 92.94 195 ASN A CA 1
ATOM 1605 C C . ASN A 1 195 ? 2.160 -9.674 -25.372 1.00 92.94 195 ASN A C 1
ATOM 1607 O O . ASN A 1 195 ? 1.687 -8.575 -25.669 1.00 92.94 195 ASN A O 1
ATOM 1611 N N . GLY A 1 196 ? 3.438 -9.804 -24.991 1.00 94.25 196 GLY A N 1
ATOM 1612 C CA . GLY A 1 196 ? 4.336 -8.660 -24.801 1.00 94.25 196 GLY A CA 1
ATOM 1613 C C . GLY A 1 196 ? 3.861 -7.723 -23.687 1.00 94.25 196 GLY A C 1
ATOM 1614 O O . GLY A 1 196 ? 4.032 -6.501 -23.779 1.00 94.25 196 GLY A O 1
ATOM 1615 N N . ARG A 1 197 ? 3.176 -8.263 -22.666 1.00 95.56 197 ARG A N 1
ATOM 1616 C CA . ARG A 1 197 ? 2.586 -7.489 -21.566 1.00 95.56 197 ARG A CA 1
ATOM 1617 C C . ARG A 1 197 ? 3.150 -7.922 -20.228 1.00 95.56 197 ARG A C 1
ATOM 1619 O O . ARG A 1 197 ? 2.997 -9.068 -19.828 1.00 95.56 197 ARG A O 1
ATOM 1626 N N . LEU A 1 198 ? 3.702 -6.969 -19.492 1.00 97.12 198 LEU A N 1
ATOM 1627 C CA . LEU A 1 198 ? 3.988 -7.155 -18.083 1.00 97.12 198 LEU A CA 1
ATOM 1628 C C . LEU A 1 198 ? 2.685 -6.988 -17.297 1.00 97.12 198 LEU A C 1
ATOM 1630 O O . LEU A 1 198 ? 2.161 -5.877 -17.206 1.00 97.12 198 LEU A O 1
ATOM 1634 N N . HIS A 1 199 ? 2.147 -8.090 -16.784 1.00 97.06 199 HIS A N 1
ATOM 1635 C CA . HIS A 1 199 ? 0.974 -8.098 -15.919 1.00 97.06 199 HIS A CA 1
ATOM 1636 C C . HIS A 1 199 ? 1.435 -8.037 -14.461 1.00 97.06 199 HIS A C 1
ATOM 1638 O O . HIS A 1 199 ? 2.143 -8.923 -13.992 1.00 97.06 199 HIS A O 1
ATOM 1644 N N . MET A 1 200 ? 1.038 -6.998 -13.726 1.00 97.81 200 MET A N 1
ATOM 1645 C CA . MET A 1 200 ? 1.631 -6.722 -12.414 1.00 97.81 200 MET A CA 1
ATOM 1646 C C . MET A 1 200 ? 1.207 -7.732 -11.347 1.00 97.81 200 MET A C 1
ATOM 1648 O O . MET A 1 200 ? 2.045 -8.196 -10.583 1.00 97.81 200 MET A O 1
ATOM 1652 N N . THR A 1 201 ? -0.055 -8.161 -11.346 1.00 97.50 201 THR A N 1
ATOM 1653 C CA . THR A 1 201 ? -0.529 -9.245 -10.465 1.00 97.50 201 THR A CA 1
ATOM 1654 C C . THR A 1 201 ? 0.166 -10.575 -10.764 1.00 97.50 201 THR A C 1
ATOM 1656 O O . THR A 1 201 ? 0.601 -11.251 -9.839 1.00 97.50 201 THR A O 1
ATOM 1659 N N . GLU A 1 202 ? 0.350 -10.930 -12.044 1.00 97.44 202 GLU A N 1
ATOM 1660 C CA . GLU A 1 202 ? 1.121 -12.113 -12.453 1.00 97.44 202 GLU A CA 1
ATOM 1661 C C . GLU A 1 202 ? 2.570 -12.026 -11.960 1.00 97.44 202 GLU A C 1
ATOM 1663 O O . GLU A 1 202 ? 3.064 -12.994 -11.393 1.00 97.44 202 GLU A O 1
ATOM 1668 N N . LEU A 1 203 ? 3.230 -10.869 -12.101 1.00 98.06 203 LEU A N 1
ATOM 1669 C CA . LEU A 1 203 ? 4.587 -10.651 -11.594 1.00 98.06 203 LEU A CA 1
ATOM 1670 C C . LEU A 1 203 ? 4.665 -10.887 -10.075 1.00 98.06 203 LEU A C 1
ATOM 1672 O O . LEU A 1 203 ? 5.527 -11.633 -9.615 1.00 98.06 203 LEU A O 1
ATOM 1676 N N . GLY A 1 204 ? 3.757 -10.290 -9.299 1.00 98.00 204 GLY A N 1
ATOM 1677 C CA . GLY A 1 204 ? 3.728 -10.448 -7.844 1.00 98.00 204 GLY A CA 1
ATOM 1678 C C . GLY A 1 204 ? 3.425 -11.882 -7.398 1.00 98.00 204 GLY A C 1
ATOM 1679 O O . GLY A 1 204 ? 4.112 -12.413 -6.522 1.00 98.00 204 GLY A O 1
ATOM 1680 N N . LEU A 1 205 ? 2.440 -12.534 -8.023 1.00 98.00 205 LEU A N 1
ATOM 1681 C CA . LEU A 1 205 ? 2.052 -13.917 -7.728 1.00 98.00 205 LEU A CA 1
ATOM 1682 C C . LEU A 1 205 ? 3.148 -14.917 -8.104 1.00 98.00 205 LEU A C 1
ATOM 1684 O O . LEU A 1 205 ? 3.482 -15.782 -7.298 1.00 98.00 205 LEU A O 1
ATOM 1688 N N . TYR A 1 206 ? 3.739 -14.786 -9.295 1.00 97.56 206 TYR A N 1
ATOM 1689 C CA . TYR A 1 206 ? 4.737 -15.727 -9.813 1.00 97.56 206 TYR A CA 1
ATOM 1690 C C . TYR A 1 206 ? 5.972 -15.826 -8.909 1.00 97.56 206 TYR A C 1
ATOM 1692 O O . TYR A 1 206 ? 6.543 -16.904 -8.733 1.00 97.56 206 TYR A O 1
ATOM 1700 N N . PHE A 1 207 ? 6.364 -14.706 -8.297 1.00 97.88 207 PHE A N 1
ATOM 1701 C CA . PHE A 1 207 ? 7.503 -14.622 -7.385 1.00 97.88 207 PHE A CA 1
ATOM 1702 C C . PHE A 1 207 ? 7.111 -14.641 -5.903 1.00 97.88 207 PHE A C 1
ATOM 1704 O O . PHE A 1 207 ? 7.939 -14.305 -5.062 1.00 97.88 207 PHE A O 1
ATOM 1711 N N . SER A 1 208 ? 5.893 -15.065 -5.555 1.00 98.31 208 SER A N 1
ATOM 1712 C CA . SER A 1 208 ? 5.453 -15.234 -4.164 1.00 98.31 208 SER A CA 1
ATOM 1713 C C . SER A 1 208 ? 5.257 -16.699 -3.803 1.00 98.31 208 SER A C 1
ATOM 1715 O O . SER A 1 208 ? 4.736 -17.484 -4.588 1.00 98.31 208 SER A O 1
ATOM 1717 N N . ARG A 1 209 ? 5.646 -17.084 -2.582 1.00 97.75 209 ARG A N 1
ATOM 1718 C CA . ARG A 1 209 ? 5.395 -18.446 -2.072 1.00 97.75 209 ARG A CA 1
ATOM 1719 C C . ARG A 1 209 ? 3.961 -18.631 -1.592 1.00 97.75 209 ARG A C 1
ATOM 1721 O O . ARG A 1 209 ? 3.440 -19.737 -1.655 1.00 97.75 209 ARG A O 1
ATOM 1728 N N . THR A 1 210 ? 3.361 -17.583 -1.041 1.00 98.12 210 THR A N 1
ATOM 1729 C CA . THR A 1 210 ? 1.988 -17.615 -0.526 1.00 98.12 210 THR A CA 1
ATOM 1730 C C . THR A 1 210 ? 1.221 -16.415 -1.043 1.00 98.12 210 THR A C 1
ATOM 1732 O O . THR A 1 210 ? 1.771 -15.311 -1.096 1.00 98.12 210 THR A O 1
ATOM 1735 N N . ALA A 1 211 ? -0.057 -16.603 -1.352 1.00 98.50 211 ALA A N 1
ATOM 1736 C CA . ALA A 1 211 ? -0.939 -15.524 -1.756 1.00 98.50 211 ALA A CA 1
ATOM 1737 C C . ALA A 1 211 ? -2.327 -15.655 -1.128 1.00 98.50 211 ALA A C 1
ATOM 1739 O O . ALA A 1 211 ? -2.727 -16.753 -0.743 1.00 98.50 211 ALA A O 1
ATOM 1740 N N . ASN A 1 212 ? -3.044 -14.537 -1.011 1.00 98.62 212 ASN A N 1
ATOM 1741 C CA . ASN A 1 212 ? -4.414 -14.535 -0.512 1.00 98.62 212 ASN A CA 1
ATOM 1742 C C . ASN A 1 212 ? -5.316 -13.515 -1.224 1.00 98.62 212 ASN A C 1
ATOM 1744 O O . ASN A 1 212 ? -4.880 -12.425 -1.600 1.00 98.62 212 ASN A O 1
ATOM 1748 N N . GLY A 1 213 ? -6.597 -13.858 -1.336 1.00 98.38 213 GLY A N 1
ATOM 1749 C CA . GLY A 1 213 ? -7.699 -12.917 -1.494 1.00 98.38 213 GLY A CA 1
ATOM 1750 C C . GLY A 1 213 ? -8.146 -12.333 -0.150 1.00 98.38 213 GLY A C 1
ATOM 1751 O O . GLY A 1 213 ? -7.664 -12.723 0.916 1.00 98.38 213 GLY A O 1
ATOM 1752 N N . VAL A 1 214 ? -9.081 -11.385 -0.188 1.00 98.19 214 VAL A N 1
ATOM 1753 C CA . VAL A 1 214 ? -9.440 -10.549 0.981 1.00 98.19 214 VAL A CA 1
ATOM 1754 C C . VAL A 1 214 ? -10.752 -10.933 1.678 1.00 98.19 214 VAL A C 1
ATOM 1756 O O . VAL A 1 214 ? -11.246 -10.232 2.564 1.00 98.19 214 VAL A O 1
ATOM 1759 N N . SER A 1 215 ? -11.329 -12.055 1.258 1.00 98.19 215 SER A N 1
ATOM 1760 C CA . SER A 1 215 ? -12.458 -12.779 1.853 1.00 98.19 215 SER A CA 1
ATOM 1761 C C . SER A 1 215 ? -12.498 -14.182 1.239 1.00 98.19 215 SER A C 1
ATOM 1763 O O . SER A 1 215 ? -11.861 -14.391 0.209 1.00 98.19 215 SER A O 1
ATOM 1765 N N . ALA A 1 216 ? -13.248 -15.124 1.820 1.00 98.06 216 ALA A N 1
ATOM 1766 C CA . ALA A 1 216 ? -13.361 -16.485 1.277 1.00 98.06 216 ALA A CA 1
ATOM 1767 C C . ALA A 1 216 ? -13.792 -16.488 -0.200 1.00 98.06 216 ALA A C 1
ATOM 1769 O O . ALA A 1 216 ? -13.048 -16.943 -1.061 1.00 98.06 216 ALA A O 1
ATOM 1770 N N . LEU A 1 217 ? -14.922 -15.840 -0.507 1.00 97.56 217 LEU A N 1
ATOM 1771 C CA . LEU A 1 217 ? -15.421 -15.728 -1.881 1.00 97.56 217 LEU A CA 1
ATOM 1772 C C . LEU A 1 217 ? -14.437 -14.998 -2.808 1.00 97.56 217 LEU A C 1
ATOM 1774 O O . LEU A 1 217 ? -14.313 -15.337 -3.979 1.00 97.56 217 LEU A O 1
ATOM 1778 N N . HIS A 1 218 ? -13.735 -13.979 -2.305 1.00 97.62 218 HIS A N 1
ATOM 1779 C CA . HIS A 1 218 ? -12.716 -13.302 -3.103 1.00 97.62 218 HIS A CA 1
ATOM 1780 C C . HIS A 1 218 ? -11.488 -14.192 -3.348 1.00 97.62 218 HIS A C 1
ATOM 1782 O O . HIS A 1 218 ? -10.848 -14.059 -4.386 1.00 97.62 218 HIS A O 1
ATOM 1788 N N . GLY A 1 219 ? -11.141 -15.076 -2.408 1.00 97.69 219 GLY A N 1
ATOM 1789 C CA . GLY A 1 219 ? -10.123 -16.110 -2.593 1.00 97.69 219 GLY A CA 1
ATOM 1790 C C . GLY A 1 219 ? -10.464 -16.995 -3.788 1.00 97.69 219 GLY A C 1
ATOM 1791 O O . GLY A 1 219 ? -9.651 -17.093 -4.702 1.00 97.69 219 GLY A O 1
ATOM 1792 N N . ASP A 1 220 ? -11.699 -17.502 -3.846 1.00 97.69 220 ASP A N 1
ATOM 1793 C CA . ASP A 1 220 ? -12.193 -18.316 -4.966 1.00 97.69 220 ASP A CA 1
ATOM 1794 C C . ASP A 1 220 ? -12.125 -17.551 -6.302 1.00 97.69 220 ASP A C 1
ATOM 1796 O O . ASP A 1 220 ? -11.537 -18.020 -7.276 1.00 97.69 220 ASP A O 1
ATOM 1800 N N . VAL A 1 221 ? -12.630 -16.310 -6.335 1.00 97.12 221 VAL A N 1
ATOM 1801 C CA . VAL A 1 221 ? -12.597 -15.450 -7.536 1.00 97.12 221 VAL A CA 1
ATOM 1802 C C . VAL A 1 221 ? -11.166 -15.150 -8.000 1.00 97.12 221 VAL A C 1
ATOM 1804 O O . VAL A 1 221 ? -10.903 -15.035 -9.200 1.00 97.12 221 VAL A O 1
ATOM 1807 N N . ALA A 1 222 ? -10.223 -14.981 -7.075 1.00 96.50 222 ALA A N 1
ATOM 1808 C CA . ALA A 1 222 ? -8.818 -14.778 -7.410 1.00 96.50 222 ALA A CA 1
ATOM 1809 C C . ALA A 1 222 ? -8.161 -16.078 -7.906 1.00 96.50 222 ALA A C 1
ATOM 1811 O O . ALA A 1 222 ? -7.395 -16.042 -8.872 1.00 96.50 222 ALA A O 1
ATOM 1812 N N . GLN A 1 223 ? -8.486 -17.215 -7.286 1.00 97.44 223 GLN A N 1
ATOM 1813 C CA . GLN A 1 223 ? -7.993 -18.538 -7.661 1.00 97.44 223 GLN A CA 1
ATOM 1814 C C . GLN A 1 223 ? -8.415 -18.923 -9.088 1.00 97.44 223 GLN A C 1
ATOM 1816 O O . GLN A 1 223 ? -7.588 -19.444 -9.839 1.00 97.44 223 GLN A O 1
ATOM 1821 N N . ASP A 1 224 ? -9.643 -18.585 -9.494 1.00 96.81 224 ASP A N 1
ATOM 1822 C CA . ASP A 1 224 ? -10.151 -18.797 -10.857 1.00 96.81 224 ASP A CA 1
ATOM 1823 C C . ASP A 1 224 ? -9.404 -17.964 -11.912 1.00 96.81 224 ASP A C 1
ATOM 1825 O O . ASP A 1 224 ? -9.208 -18.405 -13.046 1.00 96.81 224 ASP A O 1
ATOM 1829 N N . GLN A 1 225 ? -8.955 -16.756 -11.552 1.00 95.06 225 GLN A N 1
ATOM 1830 C CA . GLN A 1 225 ? -8.187 -15.889 -12.454 1.00 95.06 225 GLN A CA 1
ATOM 1831 C C . GLN A 1 225 ? -6.740 -16.367 -12.643 1.00 95.06 225 GLN A C 1
ATOM 1833 O O . GLN A 1 225 ? -6.153 -16.151 -13.706 1.00 95.06 225 GLN A O 1
ATOM 1838 N N . PHE A 1 226 ? -6.160 -17.018 -11.631 1.00 95.56 226 PHE A N 1
ATOM 1839 C CA . PHE A 1 226 ? -4.767 -17.471 -11.632 1.00 95.56 226 PHE A CA 1
ATOM 1840 C C . PHE A 1 226 ? -4.659 -18.947 -11.206 1.00 95.56 226 PHE A C 1
ATOM 1842 O O . PHE A 1 226 ? -4.048 -19.247 -10.178 1.00 95.56 226 PHE A O 1
ATOM 1849 N N . PRO A 1 227 ? -5.179 -19.896 -12.013 1.00 95.75 227 PRO A N 1
ATOM 1850 C CA . PRO A 1 227 ? -5.281 -21.316 -11.643 1.00 95.75 227 PRO A CA 1
ATOM 1851 C C . PRO A 1 227 ? -3.925 -22.019 -11.466 1.00 95.75 227 PRO A C 1
ATOM 1853 O O . PRO A 1 227 ? -3.856 -23.136 -10.965 1.00 95.75 227 PRO A O 1
ATOM 1856 N N . TRP A 1 228 ? -2.838 -21.382 -11.900 1.00 94.62 228 TRP A N 1
ATOM 1857 C CA . TRP A 1 228 ? -1.462 -21.856 -11.744 1.00 94.62 228 TRP A CA 1
ATOM 1858 C C . TRP A 1 228 ? -0.826 -21.459 -10.401 1.00 94.62 228 TRP A C 1
ATOM 1860 O O . TRP A 1 228 ? 0.273 -21.920 -10.095 1.00 94.62 228 TRP A O 1
ATOM 1870 N N . SER A 1 229 ? -1.478 -20.594 -9.621 1.00 94.44 229 SER A N 1
ATOM 1871 C CA . SER A 1 229 ? -1.048 -20.187 -8.281 1.00 94.44 229 SER A CA 1
ATOM 1872 C C . SER A 1 229 ? -1.903 -20.865 -7.208 1.00 94.44 229 SER A C 1
ATOM 1874 O O . SER A 1 229 ? -2.969 -21.396 -7.507 1.00 94.44 229 SER A O 1
ATOM 1876 N N . ASN A 1 230 ? -1.440 -20.832 -5.958 1.00 95.94 230 ASN A N 1
ATOM 1877 C CA . ASN A 1 230 ? -2.211 -21.260 -4.792 1.00 95.94 230 ASN A CA 1
ATOM 1878 C C . ASN A 1 230 ? -2.614 -20.024 -3.977 1.00 95.94 230 ASN A C 1
ATOM 1880 O O . ASN A 1 230 ? -1.758 -19.396 -3.342 1.00 95.94 230 ASN A O 1
ATOM 1884 N N . ILE A 1 231 ? -3.894 -19.662 -4.037 1.00 97.88 231 ILE A N 1
ATOM 1885 C CA . ILE A 1 231 ? -4.452 -18.448 -3.442 1.00 97.88 231 ILE A CA 1
ATOM 1886 C C . ILE A 1 231 ? -5.468 -18.849 -2.372 1.00 97.88 231 ILE A C 1
ATOM 1888 O O . ILE A 1 231 ? -6.514 -19.410 -2.673 1.00 97.88 231 ILE A O 1
ATOM 1892 N N . ASP A 1 232 ? -5.151 -18.531 -1.119 1.00 97.56 232 ASP A N 1
ATOM 1893 C CA . ASP A 1 232 ? -6.060 -18.709 0.018 1.00 97.56 232 ASP A CA 1
ATOM 1894 C C . ASP A 1 232 ? -6.849 -17.407 0.270 1.00 97.56 232 ASP A C 1
ATOM 1896 O O . ASP A 1 232 ? -6.922 -16.524 -0.591 1.00 97.56 232 ASP A O 1
ATOM 1900 N N . PHE A 1 233 ? -7.406 -17.218 1.461 1.00 98.06 233 PHE A N 1
ATOM 1901 C CA . PHE A 1 233 ? -8.027 -15.969 1.869 1.00 98.06 233 PHE A CA 1
ATOM 1902 C C . PHE A 1 233 ? -7.611 -15.526 3.269 1.00 98.06 233 PHE A C 1
ATOM 1904 O O . PHE A 1 233 ? -7.386 -16.312 4.184 1.00 98.06 233 PHE A O 1
ATOM 1911 N N . ILE A 1 234 ? -7.563 -14.208 3.442 1.00 98.38 234 ILE A N 1
ATOM 1912 C CA . ILE A 1 234 ? -7.509 -13.554 4.746 1.00 98.38 234 ILE A CA 1
ATOM 1913 C C . ILE A 1 234 ? -8.613 -12.507 4.728 1.00 98.38 234 ILE A C 1
ATOM 1915 O O . ILE A 1 234 ? -8.529 -11.529 3.988 1.00 98.38 234 ILE A O 1
ATOM 1919 N N . THR A 1 235 ? -9.672 -12.724 5.507 1.00 98.00 235 THR A N 1
ATOM 1920 C CA . THR A 1 235 ? -10.797 -11.786 5.569 1.00 98.00 235 THR A CA 1
ATOM 1921 C C . THR A 1 235 ? -10.328 -10.444 6.122 1.00 98.00 235 THR A C 1
ATOM 1923 O O . THR A 1 235 ? -9.762 -10.384 7.215 1.00 98.00 235 THR A O 1
ATOM 1926 N N . ASN A 1 236 ? -10.571 -9.365 5.373 1.00 97.81 236 ASN A N 1
ATOM 1927 C CA . ASN A 1 236 ? -10.238 -8.014 5.816 1.00 97.81 236 ASN A CA 1
ATOM 1928 C C . ASN A 1 236 ? -10.848 -7.696 7.188 1.00 97.81 236 ASN A C 1
ATOM 1930 O O . ASN A 1 236 ? -11.986 -8.052 7.489 1.00 97.81 236 ASN A O 1
ATOM 1934 N N . GLY A 1 237 ? -10.096 -6.939 7.983 1.00 95.81 237 GLY A N 1
ATOM 1935 C CA . GLY A 1 237 ? -10.539 -6.398 9.260 1.00 95.81 237 GLY A CA 1
ATOM 1936 C C . GLY A 1 237 ? -10.346 -4.887 9.328 1.00 95.81 237 GLY A C 1
ATOM 1937 O O . GLY A 1 237 ? -9.676 -4.279 8.493 1.00 95.81 237 GLY A O 1
ATOM 1938 N N . VAL A 1 238 ? -10.915 -4.278 10.363 1.00 94.69 238 VAL A N 1
ATOM 1939 C CA . VAL A 1 238 ? -10.693 -2.870 10.704 1.00 94.69 238 VAL A CA 1
ATOM 1940 C C . VAL A 1 238 ? -10.114 -2.771 12.109 1.00 94.69 238 VAL A C 1
ATOM 1942 O O . VAL A 1 238 ? -10.424 -3.589 12.972 1.00 94.69 238 VAL A O 1
ATOM 1945 N N . HIS A 1 239 ? -9.298 -1.748 12.368 1.00 92.69 239 HIS A N 1
ATOM 1946 C CA . HIS A 1 239 ? -8.821 -1.469 13.723 1.00 92.69 239 HIS A CA 1
ATOM 1947 C C . HIS A 1 239 ? -9.981 -0.932 14.576 1.00 92.69 239 HIS A C 1
ATOM 1949 O O . HIS A 1 239 ? -10.264 0.270 14.584 1.00 92.69 239 HIS A O 1
ATOM 1955 N N . HIS A 1 240 ? -10.688 -1.834 15.257 1.00 93.06 240 HIS A N 1
ATOM 1956 C CA . HIS A 1 240 ? -11.968 -1.585 15.929 1.00 93.06 240 HIS A CA 1
ATOM 1957 C C . HIS A 1 240 ? -11.916 -0.400 16.895 1.00 93.06 240 HIS A C 1
ATOM 1959 O O . HIS A 1 240 ? -12.827 0.422 16.911 1.00 93.06 240 HIS A O 1
ATOM 1965 N N . SER A 1 241 ? -10.821 -0.235 17.639 1.00 92.06 241 SER A N 1
ATOM 1966 C CA . SER A 1 241 ? -10.676 0.888 18.571 1.00 92.06 241 SER A CA 1
ATOM 1967 C C . SER A 1 241 ? -10.487 2.244 17.881 1.00 92.06 241 SER A C 1
ATOM 1969 O O . SER A 1 241 ? -10.901 3.268 18.425 1.00 92.06 241 SER A O 1
ATOM 1971 N N . TYR A 1 242 ? -9.935 2.283 16.665 1.00 92.38 242 TYR A N 1
ATOM 1972 C CA . TYR A 1 242 ? -9.865 3.521 15.880 1.00 92.38 242 TYR A CA 1
ATOM 1973 C C . TYR A 1 242 ? -11.249 3.885 15.334 1.00 92.38 242 TYR A C 1
ATOM 1975 O O . TYR A 1 242 ? -11.716 5.004 15.548 1.00 92.38 242 TYR A O 1
ATOM 1983 N N . TRP A 1 243 ? -11.929 2.908 14.725 1.00 94.56 243 TRP A N 1
ATOM 1984 C CA . TRP A 1 243 ? -13.224 3.082 14.059 1.00 94.56 243 TRP A CA 1
ATOM 1985 C C . TRP A 1 243 ? -14.422 3.224 15.010 1.00 94.56 243 TRP A C 1
ATOM 1987 O O . TRP A 1 243 ? -15.514 3.582 14.571 1.00 94.56 243 TRP A O 1
ATOM 1997 N N . MET A 1 244 ? -14.236 3.011 16.314 1.00 94.38 244 MET A N 1
ATOM 1998 C CA . MET A 1 244 ? -15.292 3.210 17.306 1.00 94.38 244 MET A CA 1
ATOM 1999 C C . MET A 1 244 ? -15.539 4.700 17.607 1.00 94.38 244 MET A C 1
ATOM 2001 O O . MET A 1 244 ? -14.609 5.463 17.900 1.00 94.38 244 MET A O 1
ATOM 2005 N N . GLY A 1 245 ? -16.807 5.120 17.597 1.00 95.44 245 GLY A N 1
ATOM 2006 C CA . GLY A 1 245 ? -17.215 6.476 17.983 1.00 95.44 245 GLY A CA 1
ATOM 2007 C C . GLY A 1 245 ? -16.999 6.750 19.477 1.00 95.44 245 GLY A C 1
ATOM 2008 O O . GLY A 1 245 ? -17.131 5.849 20.301 1.00 95.44 245 GLY A O 1
ATOM 2009 N N . SER A 1 246 ? -16.692 7.997 19.851 1.00 96.06 246 SER A N 1
ATOM 2010 C CA . SER A 1 246 ? -16.383 8.356 21.246 1.00 96.06 246 SER A CA 1
ATOM 2011 C C . SER A 1 246 ? -17.482 8.036 22.276 1.00 96.06 246 SER A C 1
ATOM 2013 O O . SER A 1 246 ? -17.102 7.607 23.365 1.00 96.06 246 SER A O 1
ATOM 2015 N N . PRO A 1 247 ? -18.800 8.140 21.987 1.00 97.25 247 PRO A N 1
ATOM 2016 C CA . PRO A 1 247 ? -19.822 7.716 22.948 1.00 97.25 247 PRO A CA 1
ATOM 2017 C C . PRO A 1 247 ? -19.755 6.216 23.255 1.00 97.25 247 PRO A C 1
ATOM 2019 O O . PRO A 1 247 ? -19.725 5.825 24.417 1.00 97.25 247 PRO A O 1
ATOM 2022 N N . PHE A 1 248 ? -19.620 5.383 22.220 1.00 97.00 248 PHE A N 1
ATOM 2023 C CA . PHE A 1 248 ? -19.472 3.934 22.375 1.00 97.00 248 PHE A CA 1
ATOM 2024 C C . PHE A 1 248 ? -18.149 3.546 23.033 1.00 97.00 248 PHE A C 1
ATOM 2026 O O . PHE A 1 248 ? -18.135 2.641 23.857 1.00 97.00 248 PHE A O 1
ATOM 2033 N N . LYS A 1 249 ? -17.055 4.272 22.754 1.00 96.50 249 LYS A N 1
ATOM 2034 C CA . LYS A 1 249 ? -15.789 4.094 23.482 1.00 96.50 249 LYS A CA 1
ATOM 2035 C C . LYS A 1 249 ? -16.008 4.209 24.991 1.00 96.50 249 LYS A C 1
ATOM 2037 O O . LYS A 1 249 ? -15.582 3.322 25.709 1.00 96.50 249 LYS A O 1
ATOM 2042 N N . ARG A 1 250 ? -16.712 5.242 25.472 1.00 96.62 250 ARG A N 1
ATOM 2043 C CA . ARG A 1 250 ? -16.973 5.416 26.915 1.00 96.62 250 ARG A CA 1
ATOM 2044 C C . ARG A 1 250 ? -17.829 4.300 27.505 1.00 96.62 250 ARG A C 1
ATOM 2046 O O . ARG A 1 250 ? -17.531 3.843 28.601 1.00 96.62 250 ARG A O 1
ATOM 2053 N N . VAL A 1 251 ? -18.858 3.857 26.783 1.00 97.19 251 VAL A N 1
ATOM 2054 C CA . VAL A 1 251 ? -19.669 2.711 27.214 1.00 97.19 251 VAL A CA 1
ATOM 2055 C C . VAL A 1 251 ? -18.783 1.471 27.336 1.00 97.19 251 VAL A C 1
ATOM 2057 O O . VAL A 1 251 ? -18.713 0.863 28.396 1.00 97.19 251 VAL A O 1
ATOM 2060 N N . TYR A 1 252 ? -18.019 1.123 26.306 1.00 96.56 252 TYR A N 1
ATOM 2061 C CA . TYR A 1 252 ? -17.187 -0.079 26.356 1.00 96.56 252 TYR A CA 1
ATOM 2062 C C . TYR A 1 252 ? -16.058 0.019 27.383 1.00 96.56 252 TYR A C 1
ATOM 2064 O O . TYR A 1 252 ? -15.700 -0.988 27.977 1.00 96.56 252 TYR A O 1
ATOM 2072 N N . ASP A 1 253 ? -15.554 1.215 27.684 1.00 95.56 253 ASP A N 1
ATOM 2073 C CA . ASP A 1 253 ? -14.580 1.418 28.767 1.00 95.56 253 ASP A CA 1
ATOM 2074 C C . ASP A 1 253 ? -15.140 1.050 30.134 1.00 95.56 253 ASP A C 1
ATOM 2076 O O . ASP A 1 253 ? -14.412 0.537 30.981 1.00 95.56 253 ASP A O 1
ATOM 2080 N N . GLN A 1 254 ? -16.427 1.318 30.340 1.00 96.25 254 GLN A N 1
ATOM 2081 C CA . GLN A 1 254 ? -17.115 1.039 31.588 1.00 96.25 254 GLN A CA 1
ATOM 2082 C C . GLN A 1 254 ? -17.558 -0.424 31.688 1.00 96.25 254 GLN A C 1
ATOM 2084 O O . GLN A 1 254 ? -17.419 -1.027 32.749 1.00 96.25 254 GLN A O 1
ATOM 2089 N N . TYR A 1 255 ? -18.097 -0.987 30.604 1.00 96.81 255 TYR A N 1
ATOM 2090 C CA . TYR A 1 255 ? -18.774 -2.287 30.636 1.00 96.81 255 TYR A CA 1
ATOM 2091 C C . TYR A 1 255 ? -17.935 -3.447 30.071 1.00 96.81 255 TYR A C 1
ATOM 2093 O O . TYR A 1 255 ? -18.164 -4.595 30.437 1.00 96.81 255 TYR A O 1
ATOM 2101 N N . ILE A 1 256 ? -16.938 -3.181 29.218 1.00 96.38 256 ILE A N 1
ATOM 2102 C CA . ILE A 1 256 ? -16.106 -4.202 28.552 1.00 96.38 256 ILE A CA 1
ATOM 2103 C C . ILE A 1 256 ? -14.616 -3.801 28.641 1.00 96.38 256 ILE A C 1
ATOM 2105 O O . ILE A 1 256 ? -14.009 -3.471 27.626 1.00 96.38 256 ILE A O 1
ATOM 2109 N N . PRO A 1 257 ? -13.977 -3.804 29.826 1.00 91.75 257 PRO A N 1
ATOM 2110 C CA . PRO A 1 257 ? -12.691 -3.119 30.044 1.00 91.75 257 PRO A CA 1
ATOM 2111 C C . PRO A 1 257 ? -11.528 -3.518 29.112 1.00 91.75 257 PRO A C 1
ATOM 2113 O O . PRO A 1 257 ? -10.628 -2.714 28.869 1.00 91.75 257 PRO A O 1
ATOM 2116 N N . ASP A 1 258 ? -11.535 -4.736 28.568 1.00 94.31 258 ASP A N 1
ATOM 2117 C CA . ASP A 1 258 ? -10.499 -5.288 27.684 1.00 94.31 258 ASP A CA 1
ATOM 2118 C C . ASP A 1 258 ? -10.786 -5.103 26.180 1.00 94.31 258 ASP A C 1
ATOM 2120 O O . ASP A 1 258 ? -9.972 -5.499 25.342 1.00 94.31 258 ASP A O 1
ATOM 2124 N N . TRP A 1 259 ? -11.901 -4.461 25.809 1.00 94.88 259 TRP A N 1
ATOM 2125 C CA . TRP A 1 259 ? -12.362 -4.368 24.418 1.00 94.88 259 TRP A CA 1
ATOM 2126 C C . TRP A 1 259 ? -11.329 -3.764 23.460 1.00 94.88 259 TRP A C 1
ATOM 2128 O O . TRP A 1 259 ? -11.323 -4.084 22.276 1.00 94.88 259 TRP A O 1
ATOM 2138 N N . ARG A 1 260 ? -10.441 -2.880 23.938 1.00 92.56 260 ARG A N 1
ATOM 2139 C CA . ARG A 1 260 ? -9.437 -2.206 23.093 1.00 92.56 260 ARG A CA 1
ATOM 2140 C C . ARG A 1 260 ? -8.363 -3.138 22.555 1.00 92.56 260 ARG A C 1
ATOM 2142 O O . ARG A 1 260 ? -7.837 -2.873 21.476 1.00 92.56 260 ARG A O 1
ATOM 2149 N N . THR A 1 261 ? -8.030 -4.183 23.301 1.00 92.81 261 THR A N 1
ATOM 2150 C CA . THR A 1 261 ? -6.997 -5.161 22.940 1.00 92.81 261 THR A CA 1
ATOM 2151 C C . THR A 1 261 ? -7.591 -6.503 22.549 1.00 92.81 261 THR A C 1
ATOM 2153 O O . THR A 1 261 ? -6.944 -7.241 21.813 1.00 92.81 261 THR A O 1
ATOM 2156 N N . ASN A 1 262 ? -8.818 -6.793 22.986 1.00 93.62 262 ASN A N 1
ATOM 2157 C CA . ASN A 1 262 ? -9.550 -8.000 22.648 1.00 93.62 262 ASN A CA 1
ATOM 2158 C C . ASN A 1 262 ? -10.863 -7.657 21.915 1.00 93.62 262 ASN A C 1
ATOM 2160 O O . ASN A 1 262 ? -11.876 -7.396 22.568 1.00 93.62 262 ASN A O 1
ATOM 2164 N N . PRO A 1 263 ? -10.878 -7.629 20.567 1.00 93.38 263 PRO A N 1
ATOM 2165 C CA . PRO A 1 263 ? -12.095 -7.327 19.816 1.00 93.38 263 PRO A CA 1
ATOM 2166 C C . PRO A 1 263 ? -13.208 -8.362 20.034 1.00 93.38 263 PRO A C 1
ATOM 2168 O O . PRO A 1 263 ? -14.374 -7.993 19.937 1.00 93.38 263 PRO A O 1
ATOM 2171 N N . GLU A 1 264 ? -12.890 -9.618 20.372 1.00 95.38 264 GLU A N 1
ATOM 2172 C CA . GLU A 1 264 ? -13.906 -10.646 20.655 1.00 95.38 264 GLU A CA 1
ATOM 2173 C C . GLU A 1 264 ? -14.736 -10.311 21.897 1.00 95.38 264 GLU A C 1
ATOM 2175 O O . GLU A 1 264 ? -15.912 -10.659 21.967 1.00 95.38 264 GLU A O 1
ATOM 2180 N N . SER A 1 265 ? -14.181 -9.550 22.845 1.00 95.44 265 SER A N 1
ATOM 2181 C CA . SER A 1 265 ? -14.923 -9.099 24.025 1.00 95.44 265 SER A CA 1
ATOM 2182 C C . SER A 1 265 ? -16.106 -8.193 23.687 1.00 95.44 265 SER A C 1
ATOM 2184 O O . SER A 1 265 ? -17.009 -8.073 24.513 1.00 95.44 265 SER A O 1
ATOM 2186 N N . LEU A 1 266 ? -16.149 -7.603 22.484 1.00 95.12 266 LEU A N 1
ATOM 2187 C CA . LEU A 1 266 ? -17.313 -6.857 21.995 1.00 95.12 266 LEU A CA 1
ATOM 2188 C C . LEU A 1 266 ? -18.546 -7.746 21.775 1.00 95.12 266 LEU A C 1
ATOM 2190 O O . LEU A 1 266 ? -19.648 -7.216 21.703 1.00 95.12 266 LEU A O 1
ATOM 2194 N N . LEU A 1 267 ? -18.394 -9.074 21.711 1.00 94.56 267 LEU A N 1
ATOM 2195 C CA . LEU A 1 267 ? -19.525 -10.007 21.659 1.00 94.56 267 LEU A CA 1
ATOM 2196 C C . LEU A 1 267 ? -20.342 -10.020 22.963 1.00 94.56 267 LEU A C 1
ATOM 2198 O O . LEU A 1 267 ? -21.473 -10.483 22.960 1.00 94.56 267 LEU A O 1
ATOM 2202 N N . ARG A 1 268 ? -19.809 -9.461 24.058 1.00 93.50 268 ARG A N 1
ATOM 2203 C CA . ARG A 1 268 ? -20.518 -9.261 25.336 1.00 93.50 268 ARG A CA 1
ATOM 2204 C C . ARG A 1 268 ? -21.404 -8.014 25.354 1.00 93.50 268 ARG A C 1
ATOM 2206 O O . ARG A 1 268 ? -21.780 -7.529 26.415 1.00 93.50 268 ARG A O 1
ATOM 2213 N N . ILE A 1 269 ? -21.694 -7.446 24.185 1.00 93.38 269 ILE A N 1
ATOM 2214 C CA . ILE A 1 269 ? -22.551 -6.264 24.053 1.00 93.38 269 ILE A CA 1
ATOM 2215 C C . ILE A 1 269 ? -23.930 -6.473 24.688 1.00 93.38 269 ILE A C 1
ATOM 2217 O O . ILE A 1 269 ? -24.478 -5.529 25.250 1.00 93.38 269 ILE A O 1
ATOM 2221 N N . ASP A 1 270 ? -24.428 -7.710 24.667 1.00 93.81 270 ASP A N 1
ATOM 2222 C CA . ASP A 1 270 ? -25.723 -8.101 25.230 1.00 93.81 270 ASP A CA 1
ATOM 2223 C C . ASP A 1 270 ? -25.772 -8.005 26.771 1.00 93.81 270 ASP A C 1
ATOM 2225 O O . ASP A 1 270 ? -26.855 -7.995 27.352 1.00 93.81 270 ASP A O 1
ATOM 2229 N N . ASP A 1 271 ? -24.620 -7.878 27.444 1.00 94.38 271 ASP A N 1
ATOM 2230 C CA . ASP A 1 271 ? -24.548 -7.644 28.894 1.00 94.38 271 ASP A CA 1
ATOM 2231 C C . ASP A 1 271 ? -24.834 -6.171 29.266 1.00 94.38 271 ASP A C 1
ATOM 2233 O O . ASP A 1 271 ? -24.961 -5.828 30.446 1.00 94.38 271 ASP A O 1
ATOM 2237 N N . ILE A 1 272 ? -24.904 -5.273 28.276 1.00 97.00 272 ILE A N 1
ATOM 2238 C CA . ILE A 1 272 ? -25.139 -3.840 28.466 1.00 97.00 272 ILE A CA 1
ATOM 2239 C C . ILE A 1 272 ? -26.619 -3.538 28.246 1.00 97.00 272 ILE A C 1
ATOM 2241 O O . ILE A 1 272 ? -27.187 -3.893 27.220 1.00 97.00 272 ILE A O 1
ATOM 2245 N N . ALA A 1 273 ? -27.236 -2.819 29.185 1.00 97.94 273 ALA A N 1
ATOM 2246 C CA . ALA A 1 273 ? -28.642 -2.447 29.076 1.00 97.94 273 ALA A CA 1
ATOM 2247 C C . ALA A 1 273 ? -28.935 -1.612 27.810 1.00 97.94 273 ALA A C 1
ATOM 2249 O O . ALA A 1 273 ? -28.193 -0.683 27.466 1.00 97.94 273 ALA A O 1
ATOM 2250 N N . ASP A 1 274 ? -30.052 -1.918 27.145 1.00 98.06 274 ASP A N 1
ATOM 2251 C CA . ASP A 1 274 ? -30.463 -1.296 25.879 1.00 98.06 274 ASP A CA 1
ATOM 2252 C C . ASP A 1 274 ? -30.529 0.233 25.952 1.00 98.06 274 ASP A C 1
ATOM 2254 O O . ASP A 1 274 ? -30.170 0.924 24.997 1.00 98.06 274 ASP A O 1
ATOM 2258 N N . ASP A 1 275 ? -30.963 0.791 27.084 1.00 98.25 275 ASP A N 1
ATOM 2259 C CA . ASP A 1 275 ? -31.067 2.235 27.285 1.00 98.25 275 ASP A CA 1
ATOM 2260 C C . ASP A 1 275 ? -29.687 2.912 27.290 1.00 98.25 275 ASP A C 1
ATOM 2262 O O . ASP A 1 275 ? -29.536 4.010 26.748 1.00 98.25 275 ASP A O 1
ATOM 2266 N N . VAL A 1 276 ? -28.656 2.245 27.814 1.00 98.31 276 VAL A N 1
ATOM 2267 C CA . VAL A 1 276 ? -27.265 2.722 27.786 1.00 98.31 276 VAL A CA 1
ATOM 2268 C C . VAL A 1 276 ? -26.749 2.781 26.347 1.00 98.31 276 VAL A C 1
ATOM 2270 O O . VAL A 1 276 ? -26.214 3.812 25.921 1.00 98.31 276 VAL A O 1
ATOM 2273 N N . ILE A 1 277 ? -26.951 1.710 25.573 1.00 97.81 277 ILE A N 1
ATOM 2274 C CA . ILE A 1 277 ? -26.567 1.647 24.154 1.00 97.81 277 ILE A CA 1
ATOM 2275 C C . ILE A 1 277 ? -27.333 2.688 23.335 1.00 97.81 277 ILE A C 1
ATOM 2277 O O . ILE A 1 277 ? -26.741 3.430 22.541 1.00 97.81 277 ILE A O 1
ATOM 2281 N N . TRP A 1 278 ? -28.641 2.799 23.563 1.00 98.19 278 TRP A N 1
ATOM 2282 C CA . TRP A 1 278 ? -29.499 3.764 22.891 1.00 98.19 278 TRP A CA 1
ATOM 2283 C C . TRP A 1 278 ? -29.058 5.201 23.166 1.00 98.19 278 TRP A C 1
ATOM 2285 O O . TRP A 1 278 ? -28.944 6.002 22.235 1.00 98.19 278 TRP A O 1
ATOM 2295 N N . ASN A 1 279 ? -28.733 5.527 24.417 1.00 98.31 279 ASN A N 1
ATOM 2296 C CA . ASN A 1 279 ? -28.245 6.849 24.795 1.00 98.31 279 ASN A CA 1
ATOM 2297 C C . ASN A 1 279 ? -26.917 7.192 24.099 1.00 98.31 279 ASN A C 1
ATOM 2299 O O . ASN A 1 279 ? -26.789 8.290 23.548 1.00 98.31 279 ASN A O 1
ATOM 2303 N N . ALA A 1 280 ? -25.965 6.254 24.035 1.00 98.00 280 ALA A N 1
ATOM 2304 C CA . ALA A 1 280 ? -24.708 6.446 23.305 1.00 98.00 280 ALA A CA 1
ATOM 2305 C C . ALA A 1 280 ? -24.933 6.646 21.795 1.00 98.00 280 ALA A C 1
ATOM 2307 O O . ALA A 1 280 ? -24.286 7.491 21.165 1.00 98.00 280 ALA A O 1
ATOM 2308 N N . HIS A 1 281 ? -25.890 5.921 21.209 1.00 97.94 281 HIS A N 1
ATOM 2309 C CA . HIS A 1 281 ? -26.291 6.105 19.817 1.00 97.94 281 HIS A CA 1
ATOM 2310 C C . HIS A 1 281 ? -26.922 7.485 19.570 1.00 97.94 281 HIS A C 1
ATOM 2312 O O . HIS A 1 281 ? -26.523 8.180 18.631 1.00 97.94 281 HIS A O 1
ATOM 2318 N N . GLN A 1 282 ? -27.854 7.930 20.422 1.00 98.44 282 GLN A N 1
ATOM 2319 C CA . GLN A 1 282 ? -28.459 9.263 20.310 1.00 98.44 282 GLN A CA 1
ATOM 2320 C C . GLN A 1 282 ? -27.413 10.371 20.441 1.00 98.44 282 GLN A C 1
ATOM 2322 O O . GLN A 1 282 ? -27.446 11.346 19.691 1.00 98.44 282 GLN A O 1
ATOM 2327 N N . GLU A 1 283 ? -26.444 10.216 21.340 1.00 98.06 283 GLU A N 1
ATOM 2328 C CA . GLU A 1 283 ? -25.328 11.150 21.445 1.00 98.06 283 GLU A CA 1
ATOM 2329 C C . GLU A 1 283 ? -24.488 11.182 20.159 1.00 98.06 283 GLU A C 1
ATOM 2331 O O . GLU A 1 283 ? -24.182 12.262 19.649 1.00 98.06 283 GLU A O 1
ATOM 2336 N N . ARG A 1 284 ? -24.184 10.019 19.565 1.00 96.94 284 ARG A N 1
ATOM 2337 C CA . ARG A 1 284 ? -23.461 9.957 18.287 1.00 96.94 284 ARG A CA 1
ATOM 2338 C C . ARG A 1 284 ? -24.235 10.632 17.152 1.00 96.94 284 ARG A C 1
ATOM 2340 O O . ARG A 1 284 ? -23.615 11.315 16.340 1.00 96.94 284 ARG A O 1
ATOM 2347 N N . LYS A 1 285 ? -25.566 10.497 17.114 1.00 97.81 285 LYS A N 1
ATOM 2348 C CA . LYS A 1 285 ? -26.422 11.223 16.159 1.00 97.81 285 LYS A CA 1
ATOM 2349 C C . LYS A 1 285 ? -26.353 12.733 16.365 1.00 97.81 285 LYS A C 1
ATOM 2351 O O . LYS A 1 285 ? -26.265 13.461 15.384 1.00 97.81 285 LYS A O 1
ATOM 2356 N N . ARG A 1 286 ? -26.345 13.214 17.613 1.00 97.69 286 ARG A N 1
ATOM 2357 C CA . ARG A 1 286 ? -26.179 14.649 17.901 1.00 97.69 286 ARG A CA 1
ATOM 2358 C C . ARG A 1 286 ? -24.824 15.173 17.425 1.00 97.69 286 ARG A C 1
ATOM 2360 O O . ARG A 1 286 ? -24.786 16.256 16.859 1.00 97.69 286 ARG A O 1
ATOM 2367 N N . TYR A 1 287 ? -23.742 14.404 17.583 1.00 95.81 287 TYR A N 1
ATOM 2368 C CA . TYR A 1 287 ? -22.435 14.782 17.024 1.00 95.81 287 TYR A CA 1
ATOM 2369 C C . TYR A 1 287 ? -22.460 14.877 15.500 1.00 95.81 287 TYR A C 1
ATOM 2371 O O . TYR A 1 287 ? -21.864 15.793 14.954 1.00 95.81 287 TYR A O 1
ATOM 2379 N N . LEU A 1 288 ? -23.146 13.951 14.822 1.00 96.50 288 LEU A N 1
ATOM 2380 C CA . LEU A 1 288 ? -23.287 13.999 13.367 1.00 96.50 288 LEU A CA 1
ATOM 23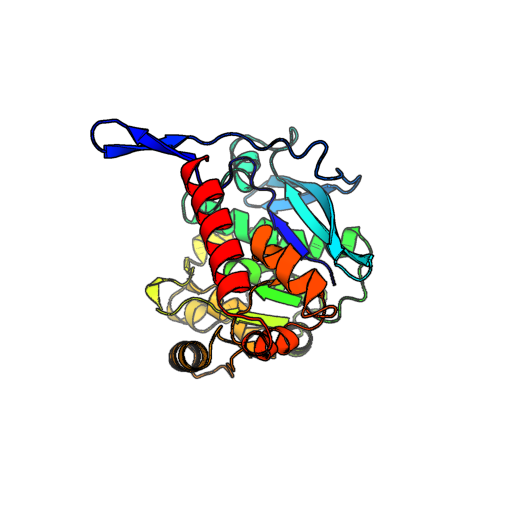81 C C . LEU A 1 288 ? -24.093 15.222 12.910 1.00 96.50 288 LEU A C 1
ATOM 2383 O O . LEU A 1 288 ? -23.715 15.857 11.941 1.00 96.50 288 LEU A O 1
ATOM 2387 N N . LEU A 1 289 ? -25.185 15.552 13.603 1.00 96.62 289 LEU A N 1
ATOM 2388 C CA . LEU A 1 289 ? -26.021 16.711 13.270 1.00 96.62 289 LEU A CA 1
ATOM 2389 C C . LEU A 1 289 ? -25.355 18.057 13.594 1.00 96.62 289 LEU A C 1
ATOM 2391 O O . LEU A 1 289 ? -25.787 19.079 13.075 1.00 96.62 289 LEU A O 1
ATOM 2395 N N . GLY A 1 290 ? -24.365 18.063 14.490 1.00 95.56 290 GLY A N 1
ATOM 2396 C CA . GLY A 1 290 ? -23.606 19.257 14.860 1.00 95.56 290 GLY A CA 1
ATOM 2397 C C . GLY A 1 290 ? -22.298 19.453 14.089 1.00 95.56 290 GLY A C 1
ATOM 2398 O O . GLY A 1 290 ? -21.625 20.449 14.346 1.00 95.56 290 GLY A O 1
ATOM 2399 N N . TYR A 1 291 ? -21.918 18.505 13.225 1.00 90.88 291 TYR A N 1
ATOM 2400 C CA . TYR A 1 291 ? -20.755 18.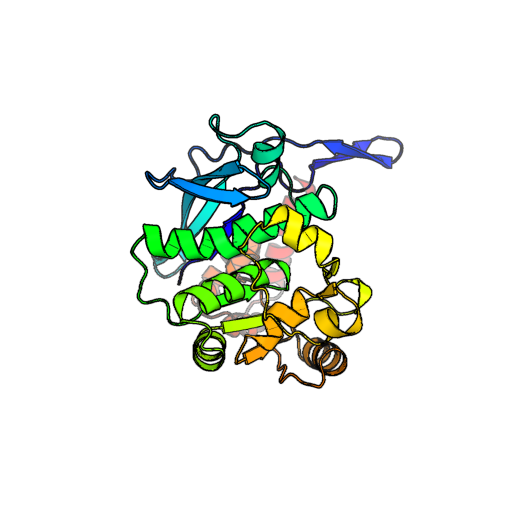598 12.337 1.00 90.88 291 TYR A CA 1
ATOM 2401 C C . TYR A 1 291 ? -21.114 19.369 11.067 1.00 90.88 291 TYR A C 1
ATOM 2403 O O . TYR A 1 291 ? -20.313 20.249 10.682 1.00 90.88 291 TYR A O 1
#

pLDDT: mean 95.79, std 2.95, range [83.81, 98.75]